Protein AF-A0A5B0RJ40-F1 (afdb_monomer)

pLDDT: mean 84.77, std 19.79, range [25.89, 98.69]

Foldseek 3Di:
DDDPLNVLLVVLVVCCVVPVPDAAEDEQPAQQLVRRDDPSNLLRPSHAEYEYEEEEDVSLVSQVVNQVVSVVSVHFYEHEEYDLYQALVVLLVSLVPNPGPYHHYPDEWFFAQLFFTAWDDPDPQDIHAYPPGACFAQDSRYANSRNSNNVSNQQSVQVSVVHGRDPFDFWAAWAKFWWDFVPFIWIHTRDTHQFQAKWKWKDQDPPDDIAGQDTRHGRNDYHNPDTDTADFQCRRHHDDDDTDGGDDHGTSPPDDPCVQVAVPGSNPDDPVNNPDPPDDPPDDDDDDDPDDPPPPDPPPPPDPTHIGGDDFDDPPDPPFRTMKMWMWGAGPVRHTHHIHDIGTDGD

Mean predicted aligned error: 9.04 Å

Organism: NCBI:txid56615

Radius of gyration: 24.73 Å; Cα contacts (8 Å, |Δi|>4): 669; chains: 1; bounding box: 63×48×70 Å

Sequence (347 aa):
MIGYNQWTIEIAQHIKSLAPKTLVMDGSFSRNPTSAWEEEVLDSPYVDLFSYHFYGEGDTQFFQILQDQVRAHEKT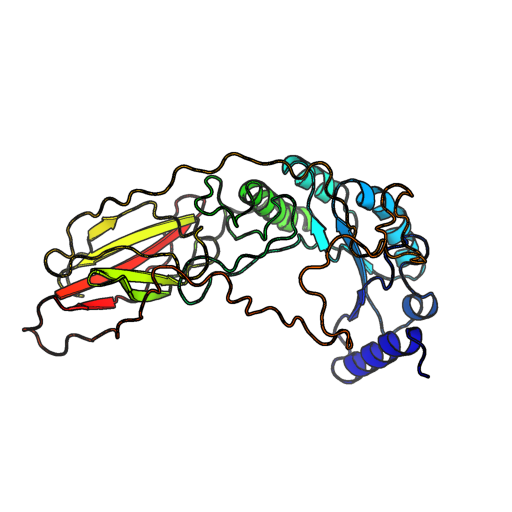FIIGEHGFYSQAETYPAFYENATCAGTFVWSLCAHHEKGGFVTHGEGRNIYAYHAPGFKNQTSKNFDTQEAEVISSTYDASYTILGLDPPPKPVPGPPQAFLVKNGSQAGISWRGSAWAQSYEILGAGSLDQDWNVISTNIPDNVDPGQLFIPLNPIEPTKSIKIKFPKPIRKKSHAGWMDSKWCARGSPASCSKKFHVSPKQDDHQRKDAHHPNLPKTLNNPTHQSRHSLVPLKSETPHDSSASGGWFAVRAISADGVPGGISEPVWLKS

InterPro domains:
  IPR017853 Glycoside hydrolase superfamily [SSF51445] (4-123)

Secondary structure (DSSP, 8-state):
---HHHHHHHHHHHHHHH-TT---EEEPS-S-TTSSS-HHHHT-TT--EEEEEEETTTGGGGHHHHHHHHHHTTPEEEEEEEE--SSTTHHHHHHHH--SS-EEES-B-PBPTTSSB---EEETTEE-B-SS--SS--STTS-TTHHHHHHHHHHHHHHTTT-PPPPPPPP---EEEEEEETTEEEEEEE--TTEEEEEEEEESSTTSPPEEEEEEE---SSTT---EE--TTSTTS-----PPPPPPP---TT----TT--TT-SS---GGG---S-S--SS--------S---S--TT---SSPPEE-PPPP--STT--EEEEEEEEEETTS-EEEEPPPEEEE-

Nearest PDB structures (foldseek):
  3mpc-assembly2_B  TM=6.600E-01  e=7.828E-03  Acetivibrio thermocellus ATCC 27405
  5g56-assembly1_A  TM=6.391E-01  e=1.344E-02  Acetivibrio thermocellus
  3ivs-assembly1_B  TM=6.383E-01  e=1.075E+00  Schizosaccharomyces pombe
  7cm9-assembly2_D  TM=4.990E-01  e=4.542E+00  Psychrobacter sp.
  5f2h-assembly1_B  TM=3.510E-01  e=7.796E+00  Bacillus cereus ATCC 10987

Structure (mmCIF, N/CA/C/O backbone):
data_AF-A0A5B0RJ40-F1
#
_entry.id   AF-A0A5B0RJ40-F1
#
loop_
_atom_site.group_PDB
_atom_site.id
_atom_site.type_symbol
_atom_site.label_atom_id
_atom_site.label_alt_id
_atom_site.label_comp_id
_atom_site.label_asym_id
_atom_site.label_entity_id
_atom_site.label_seq_id
_atom_site.pdbx_PDB_ins_code
_atom_site.Cartn_x
_atom_site.Cartn_y
_atom_site.Cartn_z
_atom_site.occupancy
_atom_site.B_iso_or_equiv
_atom_site.auth_seq_id
_atom_site.auth_comp_id
_atom_site.auth_asym_id
_atom_site.auth_atom_id
_atom_site.pdbx_PDB_model_num
ATOM 1 N N . MET A 1 1 ? 40.881 1.382 -8.923 1.00 38.56 1 MET A N 1
ATOM 2 C CA . MET A 1 1 ? 39.566 2.004 -9.169 1.00 38.56 1 MET A CA 1
ATOM 3 C C . MET A 1 1 ? 38.770 1.001 -9.970 1.00 38.56 1 MET A C 1
ATOM 5 O O . MET A 1 1 ? 39.132 0.758 -11.109 1.00 38.56 1 MET A O 1
ATOM 9 N N . ILE A 1 2 ? 37.802 0.347 -9.339 1.00 42.56 2 ILE A N 1
ATOM 10 C CA . ILE A 1 2 ? 36.829 -0.497 -10.037 1.00 42.56 2 ILE A CA 1
ATOM 11 C C . ILE A 1 2 ? 35.851 0.487 -10.695 1.00 42.56 2 ILE A C 1
ATOM 13 O O . ILE A 1 2 ? 35.354 1.381 -10.008 1.00 42.56 2 ILE A O 1
ATOM 17 N N . GLY A 1 3 ? 35.691 0.428 -12.018 1.00 49.28 3 GLY A N 1
ATOM 18 C CA . GLY A 1 3 ? 34.701 1.244 -12.727 1.00 49.28 3 GLY A CA 1
ATOM 19 C C . GLY A 1 3 ? 33.284 0.849 -12.300 1.00 49.28 3 GLY A C 1
ATOM 20 O O . GLY A 1 3 ? 33.062 -0.289 -11.898 1.00 49.28 3 GLY A O 1
ATOM 21 N N . TYR A 1 4 ? 32.331 1.782 -12.342 1.00 53.81 4 TYR A N 1
ATOM 22 C CA . TYR A 1 4 ? 30.939 1.525 -11.938 1.00 53.81 4 TYR A CA 1
ATOM 23 C C . TYR A 1 4 ? 30.291 0.359 -12.719 1.00 53.81 4 TYR A C 1
ATOM 25 O O . TYR A 1 4 ? 29.557 -0.424 -12.122 1.00 53.81 4 TYR A O 1
ATOM 33 N N . ASN A 1 5 ? 30.667 0.171 -13.990 1.00 62.41 5 ASN A N 1
ATOM 34 C CA . ASN A 1 5 ? 30.273 -0.946 -14.862 1.00 62.41 5 ASN A CA 1
ATOM 35 C C . ASN A 1 5 ? 30.584 -2.335 -14.279 1.00 62.41 5 ASN A C 1
ATOM 37 O O . ASN A 1 5 ? 29.806 -3.278 -14.413 1.00 62.41 5 ASN A O 1
ATOM 41 N N . GLN A 1 6 ? 31.715 -2.454 -13.588 1.00 78.06 6 GLN A N 1
ATOM 42 C CA . GLN A 1 6 ? 32.176 -3.718 -13.037 1.00 78.06 6 GLN A CA 1
ATOM 43 C C . GLN A 1 6 ? 31.324 -4.150 -11.832 1.00 78.06 6 GLN A C 1
ATOM 45 O O . GLN A 1 6 ? 31.131 -5.343 -11.616 1.00 78.06 6 GLN A O 1
ATOM 50 N N . TRP A 1 7 ? 30.757 -3.202 -11.076 1.00 90.62 7 TRP A N 1
ATOM 51 C CA . TRP A 1 7 ? 30.006 -3.525 -9.862 1.00 90.62 7 TRP A CA 1
ATOM 52 C C . TRP A 1 7 ? 28.717 -4.301 -10.158 1.00 90.62 7 TRP A C 1
ATOM 54 O O . TRP A 1 7 ? 28.509 -5.363 -9.572 1.00 90.62 7 TRP A O 1
ATOM 64 N N . THR A 1 8 ? 27.871 -3.823 -11.082 1.00 93.69 8 THR A N 1
ATOM 65 C CA . THR A 1 8 ? 26.596 -4.498 -11.397 1.00 93.69 8 THR A CA 1
ATOM 66 C C . THR A 1 8 ? 26.844 -5.917 -11.901 1.00 93.69 8 THR A C 1
ATOM 68 O O . THR A 1 8 ? 26.198 -6.859 -11.439 1.00 93.69 8 THR A O 1
ATOM 71 N N . ILE A 1 9 ? 27.823 -6.096 -12.793 1.00 95.56 9 ILE A N 1
ATOM 72 C CA . ILE A 1 9 ? 28.167 -7.409 -13.347 1.00 95.56 9 ILE A CA 1
ATOM 73 C C . ILE A 1 9 ? 28.725 -8.337 -12.258 1.00 95.56 9 ILE A C 1
ATOM 75 O O . ILE A 1 9 ? 28.279 -9.480 -12.162 1.00 95.56 9 ILE A O 1
ATOM 79 N N . GLU A 1 10 ? 29.643 -7.865 -11.407 1.00 96.50 10 GLU A N 1
ATOM 80 C CA . GLU A 1 10 ? 30.206 -8.657 -10.301 1.00 96.50 10 GLU A CA 1
ATOM 81 C C . GLU A 1 10 ? 29.130 -9.122 -9.312 1.00 96.50 10 GLU A C 1
ATOM 83 O O . GLU A 1 10 ? 29.101 -10.292 -8.917 1.00 96.50 10 GLU A O 1
ATOM 88 N N . ILE A 1 11 ? 28.213 -8.232 -8.927 1.00 97.00 11 ILE A N 1
ATOM 89 C CA . ILE A 1 11 ? 27.128 -8.574 -8.004 1.00 97.00 11 ILE A CA 1
ATOM 90 C C . ILE A 1 11 ? 26.127 -9.523 -8.662 1.00 97.00 11 ILE A C 1
ATOM 92 O O . ILE A 1 11 ? 25.725 -10.506 -8.035 1.00 97.00 11 ILE A O 1
ATOM 96 N N . ALA A 1 12 ? 25.765 -9.294 -9.926 1.00 97.38 12 ALA A N 1
ATOM 97 C CA . ALA A 1 12 ? 24.887 -10.188 -10.672 1.00 97.38 12 ALA A CA 1
ATOM 98 C C . ALA A 1 12 ? 25.486 -11.602 -10.776 1.00 97.38 12 ALA A C 1
ATOM 100 O O . ALA A 1 12 ? 24.811 -12.587 -10.474 1.00 97.38 12 ALA A O 1
ATOM 101 N N . GLN A 1 13 ? 26.777 -11.712 -11.106 1.00 97.50 13 GLN A N 1
ATOM 102 C CA . GLN A 1 13 ? 27.513 -12.980 -11.109 1.00 97.50 13 GLN A CA 1
ATOM 103 C C . GLN A 1 13 ? 27.486 -13.661 -9.743 1.00 97.50 13 GLN A C 1
ATOM 105 O O . GLN A 1 13 ? 27.224 -14.863 -9.654 1.00 97.50 13 GLN A O 1
ATOM 110 N N . HIS A 1 14 ? 27.723 -12.901 -8.673 1.00 97.94 14 HIS A N 1
ATOM 111 C CA . HIS A 1 14 ? 27.705 -13.447 -7.325 1.00 97.94 14 HIS A CA 1
ATOM 112 C C . HIS A 1 14 ? 26.317 -14.000 -6.963 1.00 97.94 14 HIS A C 1
ATOM 114 O O . HIS A 1 14 ? 26.215 -15.157 -6.548 1.00 97.94 14 HIS A O 1
ATOM 120 N N . ILE A 1 15 ? 25.246 -13.235 -7.216 1.00 98.25 15 ILE A N 1
ATOM 121 C CA . ILE A 1 15 ? 23.857 -13.677 -7.006 1.00 98.25 15 ILE A CA 1
ATOM 122 C C . ILE A 1 15 ? 23.582 -14.958 -7.795 1.00 98.25 15 ILE A C 1
ATOM 124 O O . ILE A 1 15 ? 23.101 -15.933 -7.219 1.00 98.25 15 ILE A O 1
ATOM 128 N N . LYS A 1 16 ? 23.932 -14.999 -9.086 1.00 98.06 16 LYS A N 1
ATOM 129 C CA . LYS A 1 16 ? 23.705 -16.170 -9.945 1.00 98.06 16 LYS A CA 1
ATOM 130 C C . LYS A 1 16 ? 24.518 -17.390 -9.506 1.00 98.06 16 LYS A C 1
ATOM 132 O O . LYS A 1 16 ? 24.036 -18.506 -9.656 1.00 98.06 16 LYS A O 1
ATOM 137 N N . SER A 1 17 ? 25.705 -17.215 -8.924 1.00 98.19 17 SER A N 1
ATOM 138 C CA . SER A 1 17 ? 26.487 -18.346 -8.400 1.00 98.19 17 SER A CA 1
ATOM 139 C C . SER A 1 17 ? 25.835 -19.007 -7.179 1.00 98.19 17 SER A C 1
ATOM 141 O O . SER A 1 17 ? 25.951 -20.218 -7.001 1.00 98.19 17 SER A O 1
ATOM 143 N N . LEU A 1 18 ? 25.106 -18.231 -6.368 1.00 98.44 18 LEU A N 1
ATOM 144 C CA . LEU A 1 18 ? 24.361 -18.719 -5.204 1.00 98.44 18 LEU A CA 1
ATOM 145 C C . LEU A 1 18 ? 22.951 -19.202 -5.570 1.00 98.44 18 LEU A C 1
ATOM 147 O O . LEU A 1 18 ? 22.459 -20.181 -5.011 1.00 98.44 18 LEU A O 1
ATOM 151 N N . ALA A 1 19 ? 22.295 -18.518 -6.507 1.00 98.06 19 ALA A N 1
ATOM 152 C CA . ALA A 1 19 ? 20.924 -18.775 -6.923 1.00 98.06 19 ALA A CA 1
ATOM 153 C C . ALA A 1 19 ? 20.777 -18.613 -8.452 1.00 98.06 19 ALA A C 1
ATOM 155 O O . ALA A 1 19 ? 20.283 -17.589 -8.929 1.00 98.06 19 ALA A O 1
ATOM 156 N N . PRO A 1 20 ? 21.149 -19.638 -9.246 1.00 96.94 20 PRO A N 1
ATOM 157 C CA . PRO A 1 20 ? 21.245 -19.531 -10.709 1.00 96.94 20 PRO A CA 1
ATOM 158 C C . PRO A 1 20 ? 19.945 -19.169 -11.438 1.00 96.94 20 PRO A C 1
ATOM 160 O O . PRO A 1 20 ? 19.983 -18.714 -12.577 1.00 96.94 20 PRO A O 1
ATOM 163 N N . LYS A 1 21 ? 18.790 -19.387 -10.798 1.00 97.38 21 LYS A N 1
ATOM 164 C CA . LYS A 1 21 ? 17.457 -19.121 -11.366 1.00 97.38 21 LYS A CA 1
ATOM 165 C C . LYS A 1 21 ? 16.852 -17.784 -10.926 1.00 97.38 21 LYS A C 1
ATOM 167 O O . LYS A 1 21 ? 15.767 -17.445 -11.386 1.00 97.38 21 LYS A O 1
ATOM 172 N N . THR A 1 22 ? 17.503 -17.048 -10.027 1.00 97.56 22 THR A N 1
ATOM 173 C CA . THR A 1 22 ? 17.014 -15.741 -9.570 1.00 97.56 22 THR A CA 1
ATOM 174 C C . THR A 1 22 ? 17.184 -14.714 -10.681 1.00 97.56 22 THR A C 1
ATOM 176 O O . THR A 1 22 ? 18.265 -14.625 -11.260 1.00 97.56 22 THR A O 1
ATOM 179 N N . LEU A 1 23 ? 16.134 -13.945 -10.976 1.00 97.50 23 LEU A N 1
ATOM 180 C CA . LEU A 1 23 ? 16.219 -12.812 -11.897 1.00 97.50 23 LEU A CA 1
ATOM 181 C C . LEU A 1 23 ? 16.959 -11.647 -11.229 1.00 97.50 23 LEU A C 1
ATOM 183 O O . LEU A 1 23 ? 16.695 -11.327 -10.070 1.00 97.50 23 LEU A O 1
ATOM 187 N N . VAL A 1 24 ? 17.865 -11.012 -11.964 1.00 97.75 24 VAL A N 1
ATOM 188 C CA . VAL A 1 24 ? 18.600 -9.818 -11.548 1.00 97.75 24 VAL A CA 1
ATOM 189 C C . VAL A 1 24 ? 18.129 -8.647 -12.399 1.00 97.75 24 VAL A C 1
ATOM 191 O O . VAL A 1 24 ? 18.183 -8.700 -13.629 1.00 97.75 24 VAL A O 1
ATOM 194 N N . MET A 1 25 ? 17.655 -7.602 -11.722 1.00 97.38 25 MET A N 1
ATOM 195 C CA . MET A 1 25 ? 17.206 -6.361 -12.338 1.00 97.38 25 MET A CA 1
ATOM 196 C C . MET A 1 25 ? 18.196 -5.247 -12.043 1.00 97.38 25 MET A C 1
ATOM 198 O O . MET A 1 25 ? 18.467 -4.981 -10.872 1.00 97.38 25 MET A O 1
ATOM 202 N N . ASP A 1 26 ? 18.689 -4.589 -13.088 1.00 95.75 26 ASP A N 1
ATOM 203 C CA . ASP A 1 26 ? 19.490 -3.380 -12.943 1.00 95.75 26 ASP A CA 1
ATOM 204 C C . ASP A 1 26 ? 18.622 -2.118 -13.053 1.00 95.75 26 ASP A C 1
ATOM 206 O O . ASP A 1 26 ? 17.642 -2.050 -13.808 1.00 95.75 26 ASP A O 1
ATOM 210 N N . GLY A 1 27 ? 18.958 -1.117 -12.246 1.00 92.38 27 GLY A N 1
ATOM 211 C CA . GLY A 1 27 ? 18.321 0.196 -12.269 1.00 92.38 27 GLY A CA 1
ATOM 212 C C . GLY A 1 27 ? 19.100 1.150 -13.162 1.00 92.38 27 GLY A C 1
ATOM 213 O O . GLY A 1 27 ? 20.312 1.038 -13.289 1.00 92.38 27 GLY A O 1
ATOM 214 N N . SER A 1 28 ? 18.429 2.126 -13.769 1.00 87.38 28 SER A N 1
ATOM 215 C CA . SER A 1 28 ? 19.131 3.155 -14.541 1.00 87.38 28 SER A CA 1
ATOM 216 C C . SER A 1 28 ? 20.112 3.941 -13.666 1.00 87.38 28 SER A C 1
ATOM 218 O O . SER A 1 28 ? 19.698 4.555 -12.676 1.00 87.38 28 SER A O 1
ATOM 220 N N . PHE A 1 29 ? 21.389 3.997 -14.051 1.00 81.12 29 PHE A N 1
ATOM 221 C CA . PHE A 1 29 ? 22.394 4.792 -13.335 1.00 81.12 29 PHE A CA 1
ATOM 222 C C . PHE A 1 29 ? 22.236 6.299 -13.599 1.00 81.12 29 PHE A C 1
ATOM 224 O O . PHE A 1 29 ? 22.762 7.131 -12.852 1.00 81.12 29 PHE A O 1
ATOM 231 N N . SER A 1 30 ? 21.517 6.671 -14.666 1.00 73.25 30 SER A N 1
ATOM 232 C CA . SER A 1 30 ? 21.238 8.059 -15.023 1.00 73.25 30 SER A CA 1
ATOM 233 C C . SER A 1 30 ? 19.765 8.284 -15.366 1.00 73.25 30 SER A C 1
ATOM 235 O O . SER A 1 30 ? 19.083 7.405 -15.883 1.00 73.25 30 SER A O 1
ATOM 237 N N . ARG A 1 31 ? 19.288 9.517 -15.144 1.00 78.25 31 ARG A N 1
ATOM 238 C CA . ARG A 1 31 ? 17.995 9.999 -15.665 1.00 78.25 31 ARG A CA 1
ATOM 239 C C . ARG A 1 31 ? 18.116 10.575 -17.083 1.00 78.25 31 ARG A C 1
ATOM 241 O O . ARG A 1 31 ? 17.311 11.414 -17.483 1.00 78.25 31 ARG A O 1
ATOM 248 N N . ASN A 1 32 ? 19.169 10.209 -17.817 1.00 81.81 32 ASN A N 1
ATOM 249 C CA . ASN A 1 32 ? 19.285 10.528 -19.231 1.00 81.81 32 ASN A CA 1
ATOM 250 C C . ASN A 1 32 ? 18.753 9.339 -20.044 1.00 81.81 32 ASN A C 1
ATOM 252 O O . ASN A 1 32 ? 19.415 8.301 -20.077 1.00 81.81 32 ASN A O 1
ATOM 256 N N . PRO A 1 33 ? 17.614 9.473 -20.740 1.00 81.50 33 PRO A N 1
ATOM 257 C CA . PRO A 1 33 ? 17.014 8.363 -21.472 1.00 81.50 33 PRO A CA 1
ATOM 258 C C . PRO A 1 33 ? 17.885 7.837 -22.622 1.00 81.50 33 PRO A C 1
ATOM 260 O O . PRO A 1 33 ? 17.688 6.712 -23.056 1.00 81.50 33 PRO A O 1
ATOM 263 N N . THR A 1 34 ? 18.864 8.610 -23.110 1.00 83.12 34 THR A N 1
ATOM 264 C CA . THR A 1 34 ? 19.800 8.149 -24.153 1.00 83.12 34 THR A CA 1
ATOM 265 C C . THR A 1 34 ? 21.049 7.465 -23.588 1.00 83.12 34 THR A C 1
ATOM 267 O O . THR A 1 34 ? 21.930 7.066 -24.344 1.00 83.12 34 THR A O 1
ATOM 270 N N . SER A 1 35 ? 21.200 7.412 -22.263 1.00 85.25 35 SER A N 1
ATOM 271 C CA . SER A 1 35 ? 22.347 6.806 -21.572 1.00 85.25 35 SER A CA 1
ATOM 272 C C . SER A 1 35 ? 21.920 6.295 -20.196 1.00 85.25 35 SER A C 1
ATOM 274 O O . SER A 1 35 ? 22.543 6.616 -19.184 1.00 85.25 35 SER A O 1
ATOM 276 N N . ALA A 1 36 ? 20.800 5.572 -20.146 1.00 89.44 36 ALA A N 1
ATOM 277 C CA . ALA A 1 36 ? 20.219 5.082 -18.898 1.00 89.44 36 ALA A CA 1
ATOM 278 C C . ALA A 1 36 ? 21.031 3.930 -18.276 1.00 89.44 36 ALA A C 1
ATOM 280 O O . ALA A 1 36 ? 21.084 3.842 -17.049 1.00 89.44 36 ALA A O 1
ATOM 281 N N . TRP A 1 37 ? 21.681 3.110 -19.113 1.00 93.00 37 TRP A N 1
ATOM 282 C CA . TRP A 1 37 ? 22.490 1.944 -18.728 1.00 93.00 37 TRP A CA 1
ATOM 283 C C . TRP A 1 37 ? 23.774 1.851 -19.551 1.00 93.00 37 TRP A C 1
ATOM 285 O O . TRP A 1 37 ? 23.829 2.341 -20.683 1.00 93.00 37 TRP A O 1
ATOM 295 N N . GLU A 1 38 ? 24.824 1.288 -18.955 1.00 91.19 38 GLU A N 1
ATOM 296 C CA . GLU A 1 38 ? 26.068 1.002 -19.652 1.00 91.19 38 GLU A CA 1
ATOM 297 C C . GLU A 1 38 ? 25.858 -0.163 -20.625 1.00 91.19 38 GLU A C 1
ATOM 299 O O . GLU A 1 38 ? 25.230 -1.168 -20.290 1.00 91.19 38 GLU A O 1
ATOM 304 N N . GLU A 1 39 ? 26.417 -0.046 -21.829 1.00 91.06 39 GLU A N 1
ATOM 305 C CA . GLU A 1 39 ? 26.269 -1.050 -22.894 1.00 91.06 39 GLU A CA 1
ATOM 306 C C . GLU A 1 39 ? 26.776 -2.435 -22.456 1.00 91.06 39 GLU A C 1
ATOM 308 O O . GLU A 1 39 ? 26.096 -3.438 -22.638 1.00 91.06 39 GLU A O 1
ATOM 313 N N . GLU A 1 40 ? 27.901 -2.481 -21.736 1.00 93.12 40 GLU A N 1
ATOM 314 C CA . GLU A 1 40 ? 28.462 -3.723 -21.180 1.00 93.12 40 GLU A CA 1
ATOM 315 C C . GLU A 1 40 ? 27.514 -4.427 -20.191 1.00 93.12 40 GLU A C 1
ATOM 317 O O . GLU A 1 40 ? 27.532 -5.654 -20.074 1.00 93.12 40 GLU A O 1
ATOM 322 N N . VAL A 1 41 ? 26.687 -3.668 -19.462 1.00 95.12 41 VAL A N 1
ATOM 323 C CA . VAL A 1 41 ? 25.703 -4.234 -18.531 1.00 95.12 41 VAL A CA 1
ATOM 324 C C . VAL A 1 41 ? 24.499 -4.760 -19.309 1.00 95.12 41 VAL A C 1
ATOM 326 O O . VAL A 1 41 ? 24.041 -5.863 -19.009 1.00 95.12 41 VAL A O 1
ATOM 329 N N . LEU A 1 42 ? 24.039 -4.032 -20.335 1.00 95.25 42 LEU A N 1
ATOM 330 C CA . LEU A 1 42 ? 22.977 -4.478 -21.251 1.00 95.25 42 LEU A CA 1
ATOM 331 C C . LEU A 1 42 ? 23.332 -5.807 -21.940 1.00 95.25 42 LEU A C 1
ATOM 333 O O . LEU A 1 42 ? 22.475 -6.684 -22.042 1.00 95.25 42 LEU A O 1
ATOM 337 N N . ASP A 1 43 ? 24.599 -5.998 -22.312 1.00 96.19 43 ASP A N 1
ATOM 338 C CA . ASP A 1 43 ? 25.109 -7.238 -22.916 1.00 96.19 43 ASP A CA 1
ATOM 339 C C . ASP A 1 43 ? 25.431 -8.354 -21.904 1.00 96.19 43 ASP A C 1
ATOM 341 O O . ASP A 1 43 ? 25.697 -9.500 -22.281 1.00 96.19 43 ASP A O 1
ATOM 345 N N . SER A 1 44 ? 25.409 -8.064 -20.600 1.00 96.38 44 SER A N 1
ATOM 346 C CA . SER A 1 44 ? 25.808 -9.029 -19.574 1.00 96.38 44 SER A CA 1
ATOM 347 C C . SER A 1 44 ? 24.865 -10.239 -19.538 1.00 96.38 44 SER A C 1
ATOM 349 O O . SER A 1 44 ? 23.649 -10.075 -19.398 1.00 96.38 44 SER A O 1
ATOM 351 N N . PRO A 1 45 ? 25.372 -11.488 -19.550 1.00 96.25 45 PRO A N 1
ATOM 352 C CA . PRO A 1 45 ? 24.527 -12.677 -19.423 1.00 96.25 45 PRO A CA 1
ATOM 353 C C . PRO A 1 45 ? 23.996 -12.884 -17.994 1.00 96.25 45 PRO A C 1
ATOM 355 O O . PRO A 1 45 ? 23.210 -13.798 -17.757 1.00 96.25 45 PRO A O 1
ATOM 358 N N . TYR A 1 46 ? 24.438 -12.069 -17.031 1.00 97.62 46 TYR A N 1
ATOM 359 C CA . TYR A 1 46 ? 24.071 -12.195 -15.619 1.00 97.62 46 TYR A CA 1
ATOM 360 C C . TYR A 1 46 ? 22.934 -11.258 -15.199 1.00 97.62 46 TYR A C 1
ATOM 362 O O . TYR A 1 46 ? 22.363 -11.463 -14.128 1.00 97.62 46 TYR A O 1
ATOM 370 N N . VAL A 1 47 ? 22.608 -10.260 -16.028 1.00 97.75 47 VAL A N 1
ATOM 371 C CA . VAL A 1 47 ? 21.510 -9.309 -15.811 1.00 97.75 47 VAL A CA 1
ATOM 372 C C . VAL A 1 47 ? 20.363 -9.656 -16.756 1.00 97.75 47 VAL A C 1
ATOM 374 O O . VAL A 1 47 ? 20.565 -9.828 -17.962 1.00 97.75 47 VAL A O 1
ATOM 377 N N . ASP A 1 48 ? 19.159 -9.799 -16.206 1.00 98.00 48 ASP A N 1
ATOM 378 C CA . ASP A 1 48 ? 17.989 -10.293 -16.942 1.00 98.00 48 ASP A CA 1
ATOM 379 C C . ASP A 1 48 ? 16.992 -9.168 -17.264 1.00 98.00 48 ASP A C 1
ATOM 381 O O . ASP A 1 48 ? 16.344 -9.176 -18.315 1.00 98.00 48 ASP A O 1
ATOM 385 N N . LEU A 1 49 ? 16.857 -8.212 -16.341 1.00 98.06 49 LEU A N 1
ATOM 386 C CA . LEU A 1 49 ? 15.838 -7.168 -16.365 1.00 98.06 49 LEU A CA 1
ATOM 387 C C . LEU A 1 49 ? 16.488 -5.784 -16.242 1.00 98.06 49 LEU A C 1
ATOM 389 O O . LEU A 1 49 ? 17.480 -5.620 -15.534 1.00 98.06 49 LEU A O 1
ATOM 393 N N . PHE A 1 50 ? 15.876 -4.776 -16.854 1.00 97.81 50 PHE A N 1
ATOM 394 C CA . PHE A 1 50 ? 16.295 -3.380 -16.740 1.00 97.81 50 PHE A CA 1
ATOM 395 C C . PHE A 1 50 ? 15.115 -2.502 -16.371 1.00 97.81 50 PHE A C 1
ATOM 397 O O . PHE A 1 50 ? 14.010 -2.683 -16.889 1.00 97.81 50 PHE A O 1
ATOM 404 N N . SER A 1 51 ? 15.356 -1.546 -15.476 1.00 96.81 51 SER A N 1
ATOM 405 C CA . SER A 1 51 ? 14.309 -0.675 -14.961 1.00 96.81 51 SER A CA 1
ATOM 406 C C . SER A 1 51 ? 14.635 0.808 -15.043 1.00 96.81 51 SER A C 1
ATOM 408 O O . SER A 1 51 ? 15.782 1.232 -14.894 1.00 96.81 51 SER A O 1
ATOM 410 N N . TYR A 1 52 ? 13.590 1.598 -15.291 1.00 94.88 52 TYR A N 1
ATOM 411 C CA . TYR A 1 52 ? 13.629 3.058 -15.291 1.00 94.88 52 TYR A CA 1
ATOM 412 C C . TYR A 1 52 ? 12.425 3.606 -14.520 1.00 94.88 52 TYR A C 1
ATOM 414 O O . TYR A 1 52 ? 11.364 2.976 -14.488 1.00 94.88 52 TYR A O 1
ATOM 422 N N . HIS A 1 53 ? 12.592 4.759 -13.873 1.00 93.25 53 HIS A N 1
ATOM 423 C CA . HIS A 1 53 ? 11.549 5.380 -13.053 1.00 93.25 53 HIS A CA 1
ATOM 424 C C . HIS A 1 53 ? 10.851 6.495 -13.842 1.00 93.25 53 HIS A C 1
ATOM 426 O O . HIS A 1 53 ? 11.519 7.334 -14.445 1.00 93.25 53 HIS A O 1
ATOM 432 N N . PHE A 1 54 ? 9.519 6.529 -13.829 1.00 91.19 54 PHE A N 1
ATOM 433 C CA . PHE A 1 54 ? 8.707 7.477 -14.595 1.00 91.19 54 PHE A CA 1
ATOM 434 C C . PHE A 1 54 ? 7.832 8.318 -13.674 1.00 91.19 54 PHE A C 1
ATOM 436 O O . PHE A 1 54 ? 6.750 7.893 -13.269 1.00 91.19 54 PHE A O 1
ATOM 443 N N . TYR A 1 55 ? 8.271 9.538 -13.376 1.00 90.00 55 TYR A N 1
ATOM 444 C CA . TYR A 1 55 ? 7.531 10.418 -12.482 1.00 90.00 55 TYR A CA 1
ATOM 445 C C . TYR A 1 55 ? 6.986 11.658 -13.177 1.00 90.00 55 TYR A C 1
ATOM 447 O O . TYR A 1 55 ? 7.663 12.313 -13.972 1.00 90.00 55 TYR A O 1
ATOM 455 N N . GLY A 1 56 ? 5.750 12.009 -12.825 1.00 86.31 56 GLY A N 1
ATOM 456 C CA . GLY A 1 56 ? 5.004 13.050 -13.512 1.00 86.31 56 GLY A CA 1
ATOM 457 C C . GLY A 1 56 ? 4.717 12.679 -14.969 1.00 86.31 56 GLY A C 1
ATOM 458 O O . GLY A 1 56 ? 4.908 11.550 -15.412 1.00 86.31 56 GLY A O 1
ATOM 459 N N . GLU A 1 57 ? 4.221 13.643 -15.736 1.00 76.94 57 GLU A N 1
ATOM 460 C CA . GLU A 1 57 ? 3.760 13.383 -17.108 1.00 76.94 57 GLU A CA 1
ATOM 461 C C . GLU A 1 57 ? 4.909 13.407 -18.129 1.00 76.94 57 GLU A C 1
ATOM 463 O O . GLU A 1 57 ? 4.868 12.690 -19.126 1.00 76.94 57 GLU A O 1
ATOM 468 N N . GLY A 1 58 ? 5.965 14.184 -17.865 1.00 76.25 58 GLY A N 1
ATOM 469 C CA . GLY A 1 58 ? 7.049 14.422 -18.822 1.00 76.25 58 GLY A CA 1
ATOM 470 C C . GLY A 1 58 ? 7.947 13.214 -19.092 1.00 76.25 58 GLY A C 1
ATOM 471 O O . GLY A 1 58 ? 8.397 13.046 -20.220 1.00 76.25 58 GLY A O 1
ATOM 472 N N . ASP A 1 59 ? 8.190 12.357 -18.097 1.00 83.38 59 ASP A N 1
ATOM 473 C CA . ASP A 1 59 ? 9.099 11.214 -18.262 1.00 83.38 59 ASP A CA 1
ATOM 474 C C . ASP A 1 59 ? 8.503 10.131 -19.171 1.00 83.38 59 ASP A C 1
ATOM 476 O O . ASP A 1 59 ? 9.239 9.413 -19.848 1.00 83.38 59 ASP A O 1
ATOM 480 N N . THR A 1 60 ? 7.171 10.016 -19.213 1.00 83.88 60 THR A N 1
ATOM 481 C CA . THR A 1 60 ? 6.460 8.943 -19.935 1.00 83.88 60 THR A CA 1
ATOM 482 C C . THR A 1 60 ? 6.764 8.922 -21.436 1.00 83.88 60 THR A C 1
ATOM 484 O O . THR A 1 60 ? 6.748 7.859 -22.051 1.00 83.88 60 THR A O 1
ATOM 487 N N . GLN A 1 61 ? 7.154 10.062 -22.016 1.00 86.19 61 GLN A N 1
ATOM 488 C CA . GLN A 1 61 ? 7.557 10.164 -23.423 1.00 86.19 61 GLN A CA 1
ATOM 489 C C . GLN A 1 61 ? 8.790 9.310 -23.773 1.00 86.19 61 GLN A C 1
ATOM 491 O O . GLN A 1 61 ? 8.997 8.977 -24.937 1.00 86.19 61 GLN A O 1
ATOM 496 N N . PHE A 1 62 ? 9.619 8.959 -22.784 1.00 89.31 62 PHE A N 1
ATOM 497 C CA . PHE A 1 62 ? 10.835 8.169 -22.989 1.00 89.31 62 PHE A CA 1
ATOM 498 C C . PHE A 1 62 ? 10.598 6.659 -22.927 1.00 89.31 62 PHE A C 1
ATOM 500 O O . PHE A 1 62 ? 11.531 5.887 -23.136 1.00 89.31 62 PHE A O 1
ATOM 507 N N . PHE A 1 63 ? 9.368 6.224 -22.651 1.00 92.62 63 PHE A N 1
ATOM 508 C CA . PHE A 1 63 ? 9.046 4.812 -22.478 1.00 92.62 63 PHE A CA 1
ATOM 509 C C . PHE A 1 63 ? 9.483 3.954 -23.673 1.00 92.62 63 PHE A C 1
ATOM 511 O O . PHE A 1 63 ? 10.212 2.983 -23.491 1.00 92.62 63 PHE A O 1
ATOM 518 N N . GLN A 1 64 ? 9.097 4.343 -24.892 1.00 93.69 64 GLN A N 1
ATOM 519 C CA . GLN A 1 64 ? 9.352 3.528 -26.080 1.00 93.69 64 GLN A CA 1
ATOM 520 C C . GLN A 1 64 ? 10.850 3.407 -26.390 1.00 93.69 64 GLN A C 1
ATOM 522 O O . GLN A 1 64 ? 11.327 2.304 -26.629 1.00 93.69 64 GLN A O 1
ATOM 527 N N . ILE A 1 65 ? 11.608 4.510 -26.319 1.00 93.75 65 ILE A N 1
ATOM 528 C CA . ILE A 1 65 ? 13.050 4.487 -26.612 1.00 93.75 65 ILE A CA 1
ATOM 529 C C . ILE A 1 65 ? 13.828 3.640 -25.595 1.00 93.75 65 ILE A C 1
ATOM 531 O O . ILE A 1 65 ? 14.707 2.878 -25.986 1.00 93.75 65 ILE A O 1
ATOM 535 N N . LEU A 1 66 ? 13.471 3.721 -24.309 1.00 95.38 66 LEU A N 1
ATOM 536 C CA . LEU A 1 66 ? 14.094 2.920 -23.252 1.00 95.38 66 LEU A CA 1
ATOM 537 C C . LEU A 1 66 ? 13.748 1.436 -23.396 1.00 95.38 66 LEU A C 1
ATOM 539 O O . LEU A 1 66 ? 14.625 0.580 -23.295 1.00 95.38 66 LEU A O 1
ATOM 543 N N . GLN A 1 67 ? 12.480 1.128 -23.677 1.00 96.38 67 GLN A N 1
ATOM 544 C CA . GLN A 1 67 ? 12.038 -0.240 -23.915 1.00 96.38 67 GLN A CA 1
ATOM 545 C C . GLN A 1 67 ? 12.737 -0.859 -25.132 1.00 96.38 67 GLN A C 1
ATOM 547 O O . GLN A 1 67 ? 13.193 -1.999 -25.054 1.00 96.38 67 GLN A O 1
ATOM 552 N N . ASP A 1 68 ? 12.829 -0.124 -26.241 1.00 95.88 68 ASP A N 1
ATOM 553 C CA . ASP A 1 68 ? 13.456 -0.610 -27.471 1.00 95.88 68 ASP A CA 1
ATOM 554 C C . ASP A 1 68 ? 14.963 -0.807 -27.298 1.00 95.88 68 ASP A C 1
ATOM 556 O O . ASP A 1 68 ? 15.492 -1.812 -27.772 1.00 95.88 68 ASP A O 1
ATOM 560 N N . GLN A 1 69 ? 15.638 0.081 -26.555 1.00 95.88 69 GLN A N 1
ATOM 561 C CA . GLN A 1 69 ? 17.044 -0.102 -26.192 1.00 95.88 69 GLN A CA 1
ATOM 562 C C . GLN A 1 69 ? 17.244 -1.431 -25.458 1.00 95.88 69 GLN A C 1
ATOM 564 O O . GLN A 1 69 ? 18.049 -2.246 -25.884 1.00 95.88 69 GLN A O 1
ATOM 569 N N . VAL A 1 70 ? 16.482 -1.692 -24.394 1.00 97.31 70 VAL A N 1
ATOM 570 C CA . VAL A 1 70 ? 16.611 -2.929 -23.604 1.00 97.31 70 VAL A CA 1
ATOM 571 C C . VAL A 1 70 ? 16.281 -4.171 -24.442 1.00 97.31 70 VAL A C 1
ATOM 573 O O . VAL A 1 70 ? 16.988 -5.178 -24.375 1.00 97.31 70 VAL A O 1
ATOM 576 N N . ARG A 1 71 ? 15.240 -4.103 -25.282 1.00 97.12 71 ARG A N 1
ATOM 577 C CA . ARG A 1 71 ? 14.841 -5.215 -26.161 1.00 97.12 71 ARG A CA 1
ATOM 578 C C . ARG A 1 71 ? 15.862 -5.520 -27.254 1.00 97.12 71 ARG A C 1
ATOM 580 O O . ARG A 1 71 ? 15.963 -6.678 -27.648 1.00 97.12 71 ARG A O 1
ATOM 587 N N . ALA A 1 72 ? 16.624 -4.529 -27.720 1.00 97.12 72 ALA A N 1
ATOM 588 C CA . ALA A 1 72 ? 17.689 -4.741 -28.702 1.00 97.12 72 ALA A CA 1
ATOM 589 C C . ALA A 1 72 ? 18.799 -5.678 -28.187 1.00 97.12 72 ALA A C 1
ATOM 591 O O . ALA A 1 72 ? 19.458 -6.326 -28.994 1.00 97.12 72 ALA A O 1
ATOM 592 N N . HIS A 1 73 ? 18.950 -5.798 -26.864 1.00 97.38 73 HIS A N 1
ATOM 593 C CA . HIS A 1 73 ? 19.877 -6.724 -26.201 1.00 97.38 73 HIS A CA 1
ATOM 594 C C . HIS A 1 73 ? 19.194 -8.018 -25.712 1.00 97.38 73 HIS A C 1
ATOM 596 O O . HIS A 1 73 ? 19.739 -8.736 -24.876 1.00 97.38 73 HIS A O 1
ATOM 602 N N . GLU A 1 74 ? 17.979 -8.317 -26.192 1.00 97.31 74 GLU A N 1
ATOM 603 C CA . GLU A 1 74 ? 17.185 -9.492 -25.790 1.00 97.31 74 GLU A CA 1
ATOM 604 C C . GLU A 1 74 ? 16.869 -9.536 -24.279 1.00 97.31 74 GLU A C 1
ATOM 606 O O . GLU A 1 74 ? 16.692 -10.601 -23.682 1.00 97.31 74 GLU A O 1
ATOM 611 N N . LYS A 1 75 ? 16.781 -8.361 -23.643 1.00 97.88 75 LYS A N 1
ATOM 612 C CA . LYS A 1 75 ? 16.477 -8.203 -22.214 1.00 97.88 75 LYS A CA 1
ATOM 613 C C . LYS A 1 75 ? 15.039 -7.751 -21.987 1.00 97.88 75 LYS A C 1
ATOM 615 O O . LYS A 1 75 ? 14.351 -7.277 -22.893 1.00 97.88 75 LYS A O 1
ATOM 620 N N . THR A 1 76 ? 14.569 -7.881 -20.747 1.00 97.94 76 THR A N 1
ATOM 621 C CA . THR A 1 76 ? 13.213 -7.458 -20.369 1.00 97.94 76 THR A CA 1
ATOM 622 C C . THR A 1 76 ? 13.228 -6.093 -19.694 1.00 97.94 76 THR A C 1
ATOM 624 O O . THR A 1 76 ? 13.952 -5.873 -18.726 1.00 97.94 76 THR A O 1
ATOM 627 N N . PHE A 1 77 ? 12.378 -5.188 -20.172 1.00 97.88 77 PHE A N 1
ATOM 628 C CA . PHE A 1 77 ? 12.173 -3.879 -19.561 1.00 97.88 77 PHE A CA 1
ATOM 629 C C . PHE A 1 77 ? 11.010 -3.896 -18.561 1.00 97.88 77 PHE A C 1
ATOM 631 O O . PHE A 1 77 ? 9.967 -4.503 -18.827 1.00 97.88 77 PHE A O 1
ATOM 638 N N . ILE A 1 78 ? 11.187 -3.207 -17.433 1.00 97.38 78 ILE A N 1
ATOM 639 C CA . ILE A 1 78 ? 10.192 -3.020 -16.371 1.00 97.38 78 ILE A CA 1
ATOM 640 C C . ILE A 1 78 ? 10.178 -1.547 -15.958 1.00 97.38 78 ILE A C 1
ATOM 642 O O . ILE A 1 78 ? 11.222 -0.910 -15.833 1.00 97.38 78 ILE A O 1
ATOM 646 N N . ILE A 1 79 ? 9.002 -0.994 -15.677 1.00 96.62 79 ILE A N 1
ATOM 647 C CA . ILE A 1 79 ? 8.917 0.325 -15.047 1.00 96.62 79 ILE A CA 1
ATOM 648 C C . ILE A 1 79 ? 9.124 0.156 -13.537 1.00 96.62 79 ILE A C 1
ATOM 650 O O . ILE A 1 79 ? 8.236 -0.314 -12.823 1.00 96.62 79 ILE A O 1
ATOM 654 N N . GLY A 1 80 ? 10.324 0.514 -13.071 1.00 95.50 80 GLY A N 1
ATOM 655 C CA . GLY A 1 80 ? 10.787 0.262 -11.702 1.00 95.50 80 GLY A CA 1
ATOM 656 C C . GLY A 1 80 ? 10.039 1.073 -10.647 1.00 95.50 80 GLY A C 1
ATOM 657 O O . GLY A 1 80 ? 9.782 0.570 -9.561 1.00 95.50 80 GLY A O 1
ATOM 658 N N . GLU A 1 81 ? 9.643 2.295 -10.997 1.00 95.06 81 GLU A N 1
ATOM 659 C CA . GLU A 1 81 ? 8.773 3.160 -10.204 1.00 95.06 81 GLU A CA 1
ATOM 660 C C . GLU A 1 81 ? 7.976 4.053 -11.157 1.00 95.06 81 GLU A C 1
ATOM 662 O O . GLU A 1 81 ? 8.499 4.488 -12.188 1.00 95.06 81 GLU A O 1
ATOM 667 N N . HIS A 1 82 ? 6.733 4.377 -10.815 1.00 95.19 82 HIS A N 1
ATOM 668 C CA . HIS A 1 82 ? 6.000 5.440 -11.489 1.00 95.19 82 HIS A CA 1
ATOM 669 C C . HIS A 1 82 ? 4.984 6.129 -10.579 1.00 95.19 82 HIS A C 1
ATOM 671 O O . HIS A 1 82 ? 4.554 5.571 -9.568 1.00 95.19 82 HIS A O 1
ATOM 677 N N . GLY A 1 83 ? 4.571 7.338 -10.959 1.00 95.00 83 GLY A N 1
ATOM 678 C CA . GLY A 1 83 ? 3.482 8.044 -10.292 1.00 95.00 83 GLY A CA 1
ATOM 679 C C . GLY A 1 83 ? 3.599 9.559 -10.375 1.00 95.00 83 GLY A C 1
ATOM 680 O O . GLY A 1 83 ? 4.246 10.115 -11.262 1.00 95.00 83 GLY A O 1
ATOM 681 N N . PHE A 1 84 ? 2.961 10.236 -9.421 1.00 92.75 84 PHE A N 1
ATOM 682 C CA . PHE A 1 84 ? 2.968 11.701 -9.270 1.00 92.75 84 PHE A CA 1
ATOM 683 C C . PHE A 1 84 ? 2.356 12.465 -10.455 1.00 92.75 84 PHE A C 1
ATOM 685 O O . PHE A 1 84 ? 2.675 13.633 -10.690 1.00 92.75 84 PHE A O 1
ATOM 692 N N . TYR A 1 85 ? 1.451 11.827 -11.199 1.00 93.31 85 TYR A N 1
ATOM 693 C CA . TYR A 1 85 ? 0.680 12.499 -12.244 1.00 93.31 85 TYR A CA 1
ATOM 694 C C . TYR A 1 85 ? -0.204 13.588 -11.649 1.00 93.31 85 TYR A C 1
ATOM 696 O O . TYR A 1 85 ? -0.619 13.498 -10.489 1.00 93.31 85 TYR A O 1
ATOM 704 N N . SER A 1 86 ? -0.507 14.619 -12.447 1.00 91.94 86 SER A N 1
ATOM 705 C CA . SER A 1 86 ? -1.282 15.756 -11.954 1.00 91.94 86 SER A CA 1
ATOM 706 C C . SER A 1 86 ? -2.625 15.317 -11.374 1.00 91.94 86 SER A C 1
ATOM 708 O O . SER A 1 86 ? -3.025 15.844 -10.331 1.00 91.94 86 SER A O 1
ATOM 710 N N . GLN A 1 87 ? -3.278 14.378 -12.060 1.00 91.94 87 GLN A N 1
ATOM 711 C CA . GLN A 1 87 ? -4.601 13.847 -11.771 1.00 91.94 87 GLN A CA 1
ATOM 712 C C . GLN A 1 87 ? -4.564 12.309 -11.732 1.00 91.94 87 GLN A C 1
ATOM 714 O O . GLN A 1 87 ? -3.825 11.676 -12.488 1.00 91.94 87 GLN A O 1
ATOM 719 N N . ALA A 1 88 ? -5.384 11.707 -10.874 1.00 93.25 88 ALA A N 1
ATOM 720 C CA . ALA A 1 88 ? -5.459 10.262 -10.678 1.00 93.25 88 ALA A CA 1
ATOM 721 C C . ALA A 1 88 ? -6.003 9.545 -11.921 1.00 93.25 88 ALA A C 1
ATOM 723 O O . ALA A 1 88 ? -5.673 8.400 -12.206 1.00 93.25 88 ALA A O 1
ATOM 724 N N . GLU A 1 89 ? -6.806 10.260 -12.698 1.00 92.88 89 GLU A N 1
ATOM 725 C CA . GLU A 1 89 ? -7.422 9.818 -13.939 1.00 92.88 89 GLU A CA 1
ATOM 726 C C . GLU A 1 89 ? -6.380 9.528 -15.043 1.00 92.88 89 GLU A C 1
ATOM 728 O O . GLU A 1 89 ? -6.700 8.869 -16.028 1.00 92.88 89 GLU A O 1
ATOM 733 N N . THR A 1 90 ? -5.123 9.956 -14.867 1.00 93.81 90 THR A N 1
ATOM 734 C CA . THR A 1 90 ? -4.002 9.631 -15.766 1.00 93.81 90 THR A CA 1
ATOM 735 C C . THR A 1 90 ? -3.499 8.191 -15.593 1.00 93.81 90 THR A C 1
ATOM 737 O O . THR A 1 90 ? -2.947 7.624 -16.534 1.00 93.81 90 THR A O 1
ATOM 740 N N . TYR A 1 91 ? -3.691 7.570 -14.421 1.00 95.69 91 TYR A N 1
ATOM 741 C CA . TYR A 1 91 ? -3.161 6.229 -14.132 1.00 95.69 91 TYR A CA 1
ATOM 742 C C . TYR A 1 91 ? -3.707 5.136 -15.072 1.00 95.69 91 TYR A C 1
ATOM 744 O O . TYR A 1 91 ? -2.889 4.406 -15.628 1.00 95.69 91 TYR A O 1
ATOM 752 N N . PRO A 1 92 ? -5.028 5.031 -15.341 1.00 95.00 92 PRO A N 1
ATOM 753 C CA . PRO A 1 92 ? -5.552 4.052 -16.299 1.00 95.00 92 PRO A CA 1
ATOM 754 C C . PRO A 1 92 ? -4.912 4.153 -17.689 1.00 95.00 92 PRO A C 1
ATOM 756 O O . PRO A 1 92 ? -4.424 3.157 -18.215 1.00 95.00 92 PRO A O 1
ATOM 759 N N . ALA A 1 93 ? -4.820 5.367 -18.244 1.00 93.12 93 ALA A N 1
ATOM 760 C CA . ALA A 1 93 ? -4.204 5.588 -19.552 1.00 93.12 93 ALA A CA 1
ATOM 761 C C . ALA A 1 93 ? -2.698 5.270 -19.552 1.00 93.12 93 ALA A C 1
ATOM 763 O O . ALA A 1 93 ? -2.153 4.818 -20.558 1.00 93.12 93 ALA A O 1
ATOM 764 N N . PHE A 1 94 ? -2.002 5.493 -18.434 1.00 94.88 94 PHE A N 1
ATOM 765 C CA . PHE A 1 94 ? -0.617 5.055 -18.284 1.00 94.88 94 PHE A CA 1
ATOM 766 C C . PHE A 1 94 ? -0.504 3.525 -18.345 1.00 94.88 94 PHE A C 1
ATOM 768 O O . PHE A 1 94 ? 0.329 3.017 -19.093 1.00 94.88 94 PHE A O 1
ATOM 775 N N . TYR A 1 95 ? -1.357 2.795 -17.619 1.00 95.81 95 TYR A N 1
ATOM 776 C CA . TYR A 1 95 ? -1.340 1.329 -17.611 1.00 95.81 95 TYR A CA 1
ATOM 777 C C . TYR A 1 95 ? -1.672 0.721 -18.977 1.00 95.81 95 TYR A C 1
ATOM 779 O O . TYR A 1 95 ? -1.016 -0.232 -19.382 1.00 95.81 95 TYR A O 1
ATOM 787 N N . GLU A 1 96 ? -2.622 1.295 -19.719 1.00 92.25 96 GLU A N 1
ATOM 788 C CA . GLU A 1 96 ? -2.945 0.860 -21.088 1.00 92.25 96 GLU A CA 1
ATOM 789 C C . GLU A 1 96 ? -1.759 1.014 -22.055 1.00 92.25 96 GLU A C 1
ATOM 791 O O . GLU A 1 96 ? -1.568 0.191 -22.950 1.00 92.25 96 GLU A O 1
ATOM 796 N N . ASN A 1 97 ? -0.938 2.051 -21.866 1.00 91.88 97 ASN A N 1
ATOM 797 C CA . ASN A 1 97 ? 0.213 2.336 -22.724 1.00 91.88 97 ASN A CA 1
ATOM 798 C C . ASN A 1 97 ? 1.498 1.601 -22.302 1.00 91.88 97 ASN A C 1
ATOM 800 O O . ASN A 1 97 ? 2.442 1.503 -23.091 1.00 91.88 97 ASN A O 1
ATOM 804 N N . ALA A 1 98 ? 1.562 1.086 -21.073 1.00 93.00 98 ALA A N 1
ATOM 805 C CA . ALA A 1 98 ? 2.731 0.403 -20.535 1.00 93.00 98 ALA A CA 1
ATOM 806 C C . ALA A 1 98 ? 2.863 -1.027 -21.098 1.00 93.00 98 ALA A C 1
ATOM 808 O O . ALA A 1 98 ? 2.558 -2.011 -20.435 1.00 93.00 98 ALA A O 1
ATOM 809 N N . THR A 1 99 ? 3.393 -1.159 -22.318 1.00 93.00 99 THR A N 1
ATOM 810 C CA . THR A 1 99 ? 3.577 -2.448 -23.032 1.00 93.00 99 THR A CA 1
ATOM 811 C C . THR A 1 99 ? 4.787 -3.286 -22.576 1.00 93.00 99 THR A C 1
ATOM 813 O O . THR A 1 99 ? 5.252 -4.182 -23.293 1.00 93.00 99 THR A O 1
ATOM 816 N N . CYS A 1 100 ? 5.329 -2.979 -21.399 1.00 95.25 100 CYS A N 1
ATOM 817 C CA . CYS A 1 100 ? 6.472 -3.666 -20.800 1.00 95.25 100 CYS A CA 1
ATOM 818 C C . CYS A 1 100 ? 6.014 -4.838 -19.914 1.00 95.25 100 CYS A C 1
ATOM 820 O O . CYS A 1 100 ? 4.823 -5.120 -19.819 1.00 95.25 100 CYS A O 1
ATOM 822 N N . ALA A 1 101 ? 6.945 -5.543 -19.263 1.00 94.94 101 ALA A N 1
ATOM 823 C CA . ALA A 1 101 ? 6.591 -6.721 -18.461 1.00 94.94 101 ALA A CA 1
ATOM 824 C C . ALA A 1 101 ? 5.837 -6.392 -17.157 1.00 94.94 101 ALA A C 1
ATOM 826 O O . ALA A 1 101 ? 5.244 -7.282 -16.551 1.00 94.94 101 ALA A O 1
ATOM 827 N N . GLY A 1 102 ? 5.861 -5.135 -16.711 1.00 95.81 102 GLY A N 1
ATOM 828 C CA . GLY A 1 102 ? 5.147 -4.688 -15.521 1.00 95.81 102 GLY A CA 1
ATOM 829 C C . GLY A 1 102 ? 5.613 -3.322 -15.031 1.00 95.81 102 GLY A C 1
ATOM 830 O O . GLY A 1 102 ? 6.616 -2.776 -15.498 1.00 95.81 102 GLY A O 1
ATOM 831 N N . THR A 1 103 ? 4.873 -2.772 -14.071 1.00 96.25 103 THR A N 1
ATOM 832 C CA . THR A 1 103 ? 5.114 -1.435 -13.517 1.00 96.25 103 THR A CA 1
ATOM 833 C C . THR A 1 103 ? 4.895 -1.428 -12.007 1.00 96.25 103 THR A C 1
ATOM 835 O O . THR A 1 103 ? 3.946 -2.059 -11.538 1.00 96.25 103 THR A O 1
ATOM 838 N N . PHE A 1 104 ? 5.685 -0.664 -11.251 1.00 96.81 104 PHE A N 1
ATOM 839 C CA . PHE A 1 104 ? 5.476 -0.488 -9.809 1.00 96.81 104 PHE A CA 1
ATOM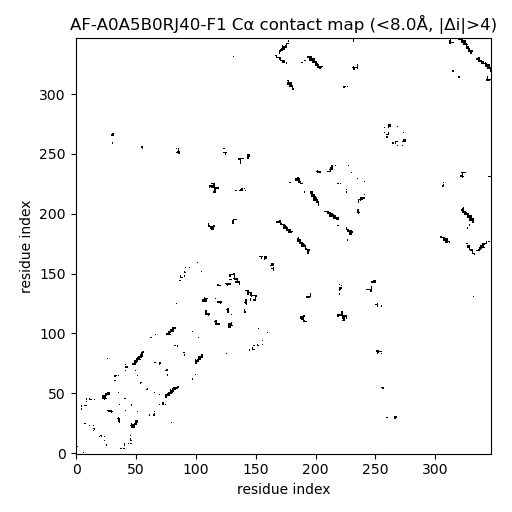 840 C C . PHE A 1 104 ? 5.074 0.948 -9.466 1.00 96.81 104 PHE A C 1
ATOM 842 O O . PHE A 1 104 ? 5.845 1.881 -9.680 1.00 96.81 104 PHE A O 1
ATOM 849 N N . VAL A 1 105 ? 3.873 1.141 -8.916 1.00 96.94 105 VAL A N 1
ATOM 850 C CA . VAL A 1 105 ? 3.452 2.461 -8.430 1.00 96.94 105 VAL A CA 1
ATOM 851 C C . VAL A 1 105 ? 4.238 2.838 -7.176 1.00 96.94 105 VAL A C 1
ATOM 853 O O . VAL A 1 105 ? 4.395 2.030 -6.257 1.00 96.94 105 VAL A O 1
ATOM 856 N N . TRP A 1 106 ? 4.719 4.075 -7.121 1.00 95.50 106 TRP A N 1
ATOM 857 C CA . TRP A 1 106 ? 5.450 4.590 -5.974 1.00 95.50 106 TRP A CA 1
ATOM 858 C C . TRP A 1 106 ? 4.599 5.573 -5.153 1.00 95.50 106 TRP A C 1
ATOM 860 O O . TRP A 1 106 ? 4.090 6.553 -5.690 1.00 95.50 106 TRP A O 1
ATOM 870 N N . SER A 1 107 ? 4.440 5.396 -3.842 1.00 93.50 107 SER A N 1
ATOM 871 C CA . SER A 1 107 ? 4.829 4.235 -3.023 1.00 93.50 107 SER A CA 1
ATOM 872 C C . SER A 1 107 ? 3.674 3.786 -2.150 1.00 93.50 107 SER A C 1
ATOM 874 O O . SER A 1 107 ? 2.826 4.588 -1.777 1.00 93.50 107 SER A O 1
ATOM 876 N N . LEU A 1 108 ? 3.649 2.498 -1.810 1.00 94.75 108 LEU A N 1
ATOM 877 C CA . LEU A 1 108 ? 2.682 1.918 -0.886 1.00 94.75 108 LEU A CA 1
ATOM 878 C C . LEU A 1 108 ? 3.328 1.740 0.492 1.00 94.75 108 LEU A C 1
ATOM 880 O O . LEU A 1 108 ? 4.364 1.087 0.614 1.00 94.75 108 LEU A O 1
ATOM 884 N N . CYS A 1 109 ? 2.710 2.286 1.537 1.00 95.94 109 CYS A N 1
ATOM 885 C CA . CYS A 1 109 ? 3.178 2.153 2.915 1.00 95.94 109 CYS A CA 1
ATOM 886 C C . CYS A 1 109 ? 2.272 1.239 3.751 1.00 95.94 109 CYS A C 1
ATOM 888 O O . CYS A 1 109 ? 1.061 1.148 3.549 1.00 95.94 109 CYS A O 1
ATOM 890 N N . ALA A 1 110 ? 2.873 0.553 4.724 1.00 96.25 110 ALA A N 1
ATOM 891 C CA . ALA A 1 110 ? 2.166 -0.368 5.607 1.00 96.25 110 ALA A CA 1
ATOM 892 C C . ALA A 1 110 ? 1.477 0.346 6.784 1.00 96.25 110 ALA A C 1
ATOM 894 O O . ALA A 1 110 ? 1.838 1.462 7.166 1.00 96.25 110 ALA A O 1
ATOM 895 N N . HIS A 1 111 ? 0.541 -0.356 7.426 1.00 97.56 111 HIS A N 1
ATOM 896 C CA . HIS A 1 111 ? 0.053 0.012 8.754 1.00 97.56 111 HIS A CA 1
ATOM 897 C C . HIS A 1 111 ? 1.209 0.087 9.757 1.00 97.56 111 HIS A C 1
ATOM 899 O O . HIS A 1 111 ? 2.102 -0.767 9.766 1.00 97.56 111 HIS A O 1
ATOM 905 N N . HIS A 1 112 ? 1.162 1.081 10.636 1.00 97.00 112 HIS A N 1
ATOM 906 C CA . HIS A 1 112 ? 2.137 1.244 11.702 1.00 97.00 112 HIS A CA 1
ATOM 907 C C . HIS A 1 112 ? 1.790 0.335 12.894 1.00 97.00 112 HIS A C 1
ATOM 909 O O . HIS A 1 112 ? 0.621 0.148 13.231 1.00 97.00 112 HIS A O 1
ATOM 915 N N . GLU A 1 113 ? 2.800 -0.215 13.576 1.00 94.88 113 GLU A N 1
ATOM 916 C CA . GLU A 1 113 ? 2.608 -1.134 14.715 1.00 94.88 113 GLU A CA 1
ATOM 917 C C . GLU A 1 113 ? 1.784 -0.534 15.868 1.00 94.88 113 GLU A C 1
ATOM 919 O O . GLU A 1 113 ? 1.087 -1.255 16.571 1.00 94.88 113 GLU A O 1
ATOM 924 N N . LYS A 1 114 ? 1.823 0.794 16.031 1.00 94.50 114 LYS A N 1
ATOM 925 C CA . LYS A 1 114 ? 1.066 1.544 17.053 1.00 94.50 114 LYS A CA 1
ATOM 926 C C . LYS A 1 114 ? -0.274 2.096 16.547 1.00 94.50 114 LYS A C 1
ATOM 928 O O . LYS A 1 114 ? -0.833 2.989 17.174 1.00 94.50 114 LYS A O 1
ATOM 933 N N . GLY A 1 115 ? -0.759 1.589 15.418 1.00 95.94 115 GLY A N 1
ATOM 934 C CA . GLY A 1 115 ? -1.961 2.061 14.738 1.00 95.94 115 GLY A CA 1
ATOM 935 C C . GLY A 1 115 ? -1.725 3.243 13.809 1.00 95.94 115 GLY A C 1
ATOM 936 O O . GLY A 1 115 ? -0.679 3.897 13.860 1.00 95.94 115 GLY A O 1
ATOM 937 N N . GLY A 1 116 ? -2.697 3.481 12.928 1.00 95.81 116 GLY A N 1
ATOM 938 C CA . GLY A 1 116 ? -2.524 4.349 11.765 1.00 95.81 116 GLY A CA 1
ATOM 939 C C . GLY A 1 116 ? -1.627 3.722 10.693 1.00 95.81 116 GLY A C 1
ATOM 940 O O . GLY A 1 116 ? -1.337 2.520 10.721 1.00 95.81 116 GLY A O 1
ATOM 941 N N . PHE A 1 117 ? -1.125 4.551 9.781 1.00 96.88 117 PHE A N 1
ATOM 942 C CA . PHE A 1 117 ? -0.208 4.126 8.720 1.00 96.88 117 PHE A CA 1
ATOM 943 C C . PHE A 1 117 ? 1.156 4.781 8.830 1.00 96.88 117 PHE A C 1
ATOM 945 O O . PHE A 1 117 ? 1.274 5.905 9.304 1.00 96.88 117 PHE A O 1
ATOM 952 N N . VAL A 1 118 ? 2.189 4.097 8.335 1.00 96.19 118 VAL A N 1
ATOM 953 C CA . VAL A 1 118 ? 3.458 4.747 7.996 1.00 96.19 118 VAL A CA 1
ATOM 954 C C . VAL A 1 118 ? 3.189 5.757 6.883 1.00 96.19 118 VAL A C 1
ATOM 956 O O . VAL A 1 118 ? 2.561 5.430 5.881 1.00 96.19 118 VAL A O 1
ATOM 959 N N . THR A 1 119 ? 3.669 6.984 7.048 1.00 93.81 119 THR A N 1
ATOM 960 C CA . THR A 1 119 ? 3.493 8.057 6.062 1.00 93.81 119 THR A CA 1
ATOM 961 C C . THR A 1 119 ? 4.845 8.544 5.567 1.00 93.81 119 THR A C 1
ATOM 963 O O . THR A 1 119 ? 5.777 8.706 6.358 1.00 93.81 119 THR A O 1
ATOM 966 N N . HIS A 1 120 ? 4.930 8.853 4.280 1.00 91.81 120 HIS A N 1
ATOM 967 C CA . HIS A 1 120 ? 6.086 9.478 3.647 1.00 91.81 120 HIS A CA 1
ATOM 968 C C . HIS A 1 120 ? 5.601 10.583 2.707 1.00 91.81 120 HIS A C 1
ATOM 970 O O . HIS A 1 120 ? 4.503 10.479 2.168 1.00 91.81 120 HIS A O 1
ATOM 976 N N . GLY A 1 121 ? 6.380 11.654 2.554 1.00 91.94 121 GLY A N 1
ATOM 977 C CA . GLY A 1 121 ? 6.023 12.792 1.714 1.00 91.94 121 GLY A CA 1
ATOM 978 C C . GLY A 1 121 ? 7.126 13.104 0.717 1.00 91.94 121 GLY A C 1
ATOM 979 O O . GLY A 1 121 ? 8.290 13.202 1.097 1.00 91.94 121 GLY A O 1
ATOM 980 N N . GLU A 1 122 ? 6.723 13.348 -0.524 1.00 88.81 122 GLU A N 1
ATOM 981 C CA . GLU A 1 122 ? 7.609 13.597 -1.674 1.00 88.81 122 GLU A CA 1
ATOM 982 C C . GLU A 1 122 ? 7.651 15.094 -2.043 1.00 88.81 122 GLU A C 1
ATOM 984 O O . GLU A 1 122 ? 8.204 15.520 -3.059 1.00 88.81 122 GLU A O 1
ATOM 989 N N . GLY A 1 123 ? 7.029 15.926 -1.199 1.00 85.44 123 GLY A N 1
ATOM 990 C CA . GLY A 1 123 ? 6.801 17.345 -1.447 1.00 85.44 123 GLY A CA 1
ATOM 991 C C . GLY A 1 123 ? 5.565 17.610 -2.312 1.00 85.44 123 GLY A C 1
ATOM 992 O O . GLY A 1 123 ? 4.915 16.708 -2.823 1.00 85.44 123 GLY A O 1
ATOM 993 N N . ARG A 1 124 ? 5.187 18.890 -2.447 1.00 83.88 124 ARG A N 1
ATOM 994 C CA . ARG A 1 124 ? 4.062 19.347 -3.300 1.00 83.88 124 ARG A CA 1
ATOM 995 C C . ARG A 1 124 ? 2.709 18.640 -3.065 1.00 83.88 124 ARG A C 1
ATOM 997 O O . ARG A 1 124 ? 1.888 18.582 -3.971 1.00 83.88 124 ARG A O 1
ATOM 1004 N N . ASN A 1 125 ? 2.428 18.236 -1.824 1.00 87.44 125 ASN A N 1
ATOM 1005 C CA . ASN A 1 125 ? 1.227 17.486 -1.410 1.00 87.44 125 ASN A CA 1
ATOM 1006 C C . ASN A 1 125 ? 1.151 16.034 -1.906 1.00 87.44 125 ASN A C 1
ATOM 1008 O O . ASN A 1 125 ? 0.078 15.450 -1.815 1.00 87.44 125 ASN A O 1
ATOM 1012 N N . ILE A 1 126 ? 2.257 15.479 -2.394 1.00 92.75 126 ILE A N 1
ATOM 1013 C CA . ILE A 1 126 ? 2.356 14.064 -2.732 1.00 92.75 126 ILE A CA 1
ATOM 1014 C C . ILE A 1 126 ? 2.788 13.303 -1.489 1.00 92.75 126 ILE A C 1
ATOM 1016 O O . ILE A 1 126 ? 3.766 13.679 -0.825 1.00 92.75 126 ILE A O 1
ATOM 1020 N N . TYR A 1 127 ? 2.068 12.228 -1.203 1.00 95.06 127 TYR A N 1
ATOM 1021 C CA . TYR A 1 127 ? 2.359 11.341 -0.088 1.00 95.06 127 TYR A CA 1
ATOM 1022 C C . TYR A 1 127 ? 2.305 9.883 -0.534 1.00 95.06 127 TYR A C 1
ATOM 1024 O O . TYR A 1 127 ? 1.744 9.557 -1.577 1.00 95.06 127 TYR A O 1
ATOM 1032 N N . ALA A 1 128 ? 2.907 9.004 0.263 1.00 95.31 128 ALA A N 1
ATOM 1033 C CA . ALA A 1 128 ? 2.747 7.571 0.074 1.00 95.31 128 ALA A CA 1
ATOM 1034 C C . ALA A 1 128 ? 1.264 7.177 0.148 1.00 95.31 128 ALA A C 1
ATOM 1036 O O . ALA A 1 128 ? 0.496 7.745 0.926 1.00 95.31 128 ALA A O 1
ATOM 1037 N N . TYR A 1 129 ? 0.904 6.185 -0.653 1.00 97.06 129 TYR A N 1
ATOM 1038 C CA . TYR A 1 129 ? -0.409 5.571 -0.725 1.00 97.06 129 TYR A CA 1
ATOM 1039 C C . TYR A 1 129 ? -0.557 4.453 0.310 1.00 97.06 129 TYR A C 1
ATOM 1041 O O . TYR A 1 129 ? 0.433 3.892 0.799 1.00 97.06 129 TYR A O 1
ATOM 1049 N N . HIS A 1 130 ? -1.802 4.071 0.590 1.00 96.81 130 HIS A N 1
ATOM 1050 C CA . HIS A 1 130 ? -2.146 3.022 1.547 1.00 96.81 130 HIS A CA 1
ATOM 1051 C C . HIS A 1 130 ? -3.266 2.157 0.982 1.00 96.81 130 HIS A C 1
ATOM 1053 O O . HIS A 1 130 ? -4.211 2.680 0.417 1.00 96.81 130 HIS A O 1
ATOM 1059 N N . ALA A 1 131 ? -3.201 0.832 1.120 1.00 95.69 131 ALA A N 1
ATOM 1060 C CA . ALA A 1 131 ? -4.296 -0.039 0.683 1.00 95.69 131 ALA A CA 1
ATOM 1061 C C . ALA A 1 131 ? -5.377 -0.112 1.777 1.00 95.69 131 ALA A C 1
ATOM 1063 O O . ALA A 1 131 ? -5.026 -0.414 2.922 1.00 95.69 131 ALA A O 1
ATOM 1064 N N . PRO A 1 132 ? -6.671 0.096 1.459 1.00 95.75 132 PRO A N 1
ATOM 1065 C CA . PRO A 1 132 ? -7.285 0.100 0.118 1.00 95.75 132 PRO A CA 1
ATOM 10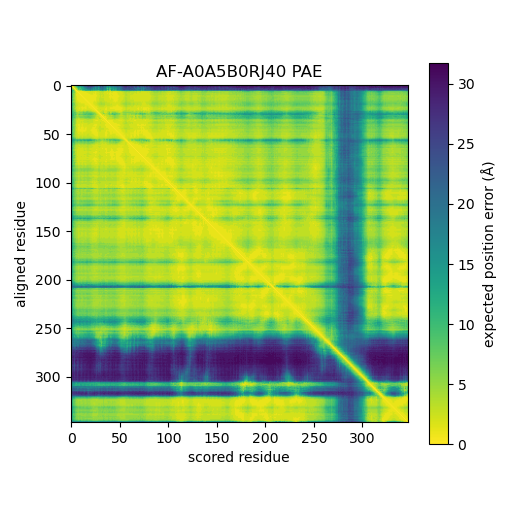66 C C . PRO A 1 132 ? -7.350 1.471 -0.580 1.00 95.75 132 PRO A C 1
ATOM 1068 O O . PRO A 1 132 ? -7.821 1.562 -1.711 1.00 95.75 132 PRO A O 1
ATOM 1071 N N . GLY A 1 133 ? -6.904 2.523 0.097 1.00 94.81 133 GLY A N 1
ATOM 1072 C CA . GLY A 1 133 ? -7.007 3.909 -0.328 1.00 94.81 133 GLY A CA 1
ATOM 1073 C C . GLY A 1 133 ? -8.206 4.593 0.325 1.00 94.81 133 GLY A C 1
ATOM 1074 O O . GLY A 1 133 ? -9.248 3.981 0.572 1.00 94.81 133 GLY A O 1
ATOM 1075 N N . PHE A 1 134 ? -8.075 5.879 0.646 1.00 93.81 134 PHE A N 1
ATOM 1076 C CA . PHE A 1 134 ? -9.089 6.616 1.402 1.00 93.81 134 PHE A CA 1
ATOM 1077 C C . PHE A 1 134 ? -9.605 7.832 0.631 1.00 93.81 134 PHE A C 1
ATOM 1079 O O . PHE A 1 134 ? -8.877 8.766 0.330 1.00 93.81 134 PHE A O 1
ATOM 1086 N N . LYS A 1 135 ? -10.912 7.873 0.350 1.00 89.31 135 LYS A N 1
ATOM 1087 C CA . LYS A 1 135 ? -11.531 9.045 -0.307 1.00 89.31 135 LYS A CA 1
ATOM 1088 C C . LYS A 1 135 ? -11.564 10.274 0.602 1.00 89.31 135 LYS A C 1
ATOM 1090 O O . LYS A 1 135 ? -11.515 11.411 0.145 1.00 89.31 135 LYS A O 1
ATOM 1095 N N . ASN A 1 136 ? -11.686 10.037 1.907 1.00 89.06 136 ASN A N 1
ATOM 1096 C CA . ASN A 1 136 ? -11.839 11.070 2.919 1.00 89.06 136 ASN A CA 1
ATOM 1097 C C . ASN A 1 136 ? -10.610 11.106 3.820 1.00 89.06 136 ASN A C 1
ATOM 1099 O O . ASN A 1 136 ? -10.552 10.394 4.823 1.00 89.06 136 ASN A O 1
ATOM 1103 N N . GLN A 1 137 ? -9.648 11.961 3.483 1.00 89.56 137 GLN A N 1
ATOM 1104 C CA . GLN A 1 137 ? -8.418 12.060 4.262 1.00 89.56 137 GLN A CA 1
ATOM 1105 C C . GLN A 1 137 ? -8.628 12.738 5.606 1.00 89.56 137 GLN A C 1
ATOM 1107 O O . GLN A 1 137 ? -9.163 13.849 5.665 1.00 89.56 137 GLN A O 1
ATOM 1112 N N . THR A 1 138 ? -8.186 12.070 6.675 1.00 82.81 138 THR A N 1
ATOM 1113 C CA . THR A 1 138 ? -8.240 12.598 8.046 1.00 82.81 138 THR A CA 1
ATOM 1114 C C . THR A 1 138 ? -6.891 13.140 8.528 1.00 82.81 138 THR A C 1
ATOM 1116 O O . THR A 1 138 ? -6.867 13.939 9.467 1.00 82.81 138 THR A O 1
ATOM 1119 N N . SER A 1 139 ? -5.788 12.814 7.838 1.00 88.56 139 SER A N 1
ATOM 1120 C CA . SER A 1 139 ? -4.460 13.407 8.038 1.00 88.56 139 SER A CA 1
ATOM 1121 C C . SER A 1 139 ? -3.978 14.185 6.809 1.00 88.56 139 SER A C 1
ATOM 1123 O O . SER A 1 139 ? -4.255 13.838 5.665 1.00 88.56 139 SER A O 1
ATOM 1125 N N . LYS A 1 140 ? -3.199 15.246 7.055 1.00 89.75 140 LYS A N 1
ATOM 1126 C CA . LYS A 1 140 ? -2.522 16.037 6.014 1.00 89.75 140 LYS A CA 1
ATOM 1127 C C . LYS A 1 140 ? -1.382 15.289 5.315 1.00 89.75 140 LYS A C 1
ATOM 1129 O O . LYS A 1 140 ? -0.896 15.800 4.315 1.00 89.75 140 LYS A O 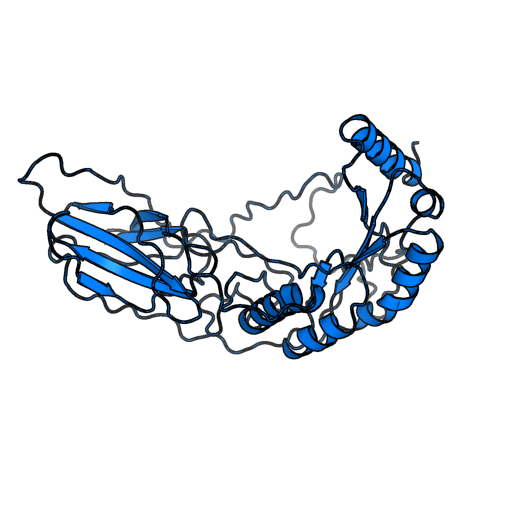1
ATOM 1134 N N . ASN A 1 141 ? -0.931 14.168 5.881 1.00 92.81 141 ASN A N 1
ATOM 1135 C CA . ASN A 1 141 ? 0.177 13.363 5.365 1.00 92.81 141 ASN A CA 1
ATOM 1136 C C . ASN A 1 141 ? -0.297 12.179 4.506 1.00 92.81 141 ASN A C 1
ATOM 1138 O O . ASN A 1 141 ? 0.465 11.240 4.292 1.00 92.81 141 ASN A O 1
ATOM 1142 N N . PHE A 1 142 ? -1.557 12.208 4.077 1.00 94.12 142 PHE A N 1
ATOM 1143 C CA . PHE A 1 142 ? -2.158 11.222 3.192 1.00 94.12 142 PHE A CA 1
ATOM 1144 C C . PHE A 1 142 ? -2.439 11.872 1.845 1.00 94.12 142 PHE A C 1
ATOM 1146 O O . PHE A 1 142 ? -2.819 13.050 1.769 1.00 94.12 142 PHE A O 1
ATOM 1153 N N . ASP A 1 143 ? -2.237 11.106 0.782 1.00 95.19 143 ASP A N 1
ATOM 1154 C CA . ASP A 1 143 ? -2.390 11.610 -0.569 1.00 95.19 143 ASP A CA 1
ATOM 1155 C C . ASP A 1 143 ? -3.874 11.670 -0.931 1.00 95.19 143 ASP A C 1
ATOM 1157 O O . ASP A 1 143 ? -4.627 10.704 -0.824 1.00 95.19 143 ASP A O 1
ATOM 1161 N N . THR A 1 144 ? -4.337 12.833 -1.375 1.00 94.50 144 THR A N 1
ATOM 1162 C CA . THR A 1 144 ? -5.761 13.017 -1.679 1.00 94.50 144 THR A CA 1
ATOM 1163 C C . THR A 1 144 ? -6.221 12.321 -2.963 1.00 94.50 144 THR A C 1
ATOM 1165 O O . THR A 1 144 ? -7.399 12.410 -3.296 1.00 94.50 144 THR A O 1
ATOM 1168 N N . GLN A 1 145 ? -5.302 11.686 -3.690 1.00 94.69 145 GLN A N 1
ATOM 1169 C CA . GLN A 1 145 ? -5.558 10.900 -4.894 1.00 94.69 145 GLN A CA 1
ATOM 1170 C C . GLN A 1 145 ? -5.441 9.387 -4.640 1.00 94.69 145 GLN A C 1
ATOM 1172 O O . GLN A 1 145 ? -5.692 8.598 -5.547 1.00 94.69 145 GLN A O 1
ATOM 1177 N N . GLU A 1 146 ? -5.050 8.953 -3.434 1.00 95.62 146 GLU A N 1
ATOM 1178 C CA . GLU A 1 146 ? -4.663 7.557 -3.187 1.00 95.62 146 GLU A CA 1
ATOM 1179 C C . GLU A 1 146 ? -5.772 6.538 -3.473 1.00 95.62 146 GLU A C 1
ATOM 1181 O O . GLU A 1 146 ? -5.472 5.435 -3.915 1.00 95.62 146 GLU A O 1
ATOM 1186 N N . ALA A 1 147 ? -7.045 6.883 -3.248 1.00 95.00 147 ALA A N 1
ATOM 1187 C CA . ALA A 1 147 ? -8.152 5.952 -3.447 1.00 95.00 147 ALA A CA 1
ATOM 1188 C C . ALA A 1 147 ? -8.273 5.539 -4.917 1.00 95.00 147 ALA A C 1
ATOM 1190 O O . ALA A 1 147 ? -8.384 4.355 -5.236 1.00 95.00 147 ALA A O 1
ATOM 1191 N N . GLU A 1 148 ? -8.212 6.513 -5.822 1.00 95.81 148 GLU A N 1
ATOM 1192 C CA . GLU A 1 148 ? -8.250 6.271 -7.258 1.00 95.81 148 GLU A CA 1
ATOM 1193 C C . GLU A 1 148 ? -6.961 5.599 -7.756 1.00 95.81 148 GLU A C 1
ATOM 1195 O O . GLU A 1 148 ? -7.020 4.693 -8.592 1.00 95.81 148 GLU A O 1
ATOM 1200 N N . VAL A 1 149 ? -5.798 5.985 -7.217 1.00 96.75 149 VAL A N 1
ATOM 1201 C CA . VAL A 1 149 ? -4.509 5.378 -7.587 1.00 96.75 149 VAL A CA 1
ATOM 1202 C C . VAL A 1 149 ? -4.451 3.906 -7.183 1.00 96.75 149 VAL A C 1
ATOM 1204 O O . VAL A 1 149 ? -4.137 3.056 -8.013 1.00 96.75 149 VAL A O 1
ATOM 1207 N N . ILE A 1 150 ? -4.806 3.570 -5.942 1.00 96.94 150 ILE A N 1
ATOM 1208 C CA . ILE A 1 150 ? -4.791 2.184 -5.459 1.00 96.94 150 ILE A CA 1
ATOM 1209 C C . ILE A 1 150 ? -5.814 1.329 -6.202 1.00 96.94 150 ILE A C 1
ATOM 1211 O O . ILE A 1 150 ? -5.488 0.211 -6.601 1.00 96.94 150 ILE A O 1
ATOM 1215 N N . SER A 1 151 ? -7.024 1.850 -6.441 1.00 95.25 151 SER A N 1
ATOM 1216 C CA . SER A 1 151 ? -8.039 1.111 -7.196 1.00 95.25 151 SER A CA 1
ATOM 1217 C C . SER A 1 151 ? -7.582 0.829 -8.627 1.00 95.25 151 SER A C 1
ATOM 1219 O O . SER A 1 151 ? -7.640 -0.319 -9.058 1.00 95.25 151 SER A O 1
ATOM 1221 N N . SER A 1 152 ? -7.082 1.840 -9.345 1.00 96.38 152 SER A N 1
ATOM 1222 C CA . SER A 1 152 ? -6.617 1.667 -10.730 1.00 96.38 152 SER A CA 1
ATOM 1223 C C . SER A 1 152 ? -5.400 0.748 -10.828 1.00 96.38 152 SER A C 1
ATOM 1225 O O . SER A 1 152 ? -5.353 -0.095 -11.718 1.00 96.38 152 SER A O 1
ATOM 1227 N N . THR A 1 153 ? -4.459 0.844 -9.882 1.00 97.06 153 THR A N 1
ATOM 1228 C CA . THR A 1 153 ? -3.308 -0.069 -9.800 1.00 97.06 153 THR A CA 1
ATOM 1229 C C . THR A 1 153 ? -3.768 -1.512 -9.588 1.00 97.06 153 THR A C 1
ATOM 1231 O O . THR A 1 153 ? -3.279 -2.423 -10.255 1.00 97.06 153 THR A O 1
ATOM 1234 N N . TYR A 1 154 ? -4.713 -1.738 -8.667 1.00 96.38 154 TYR A N 1
ATOM 1235 C CA . TYR A 1 154 ? -5.257 -3.070 -8.413 1.00 96.38 154 TYR A CA 1
ATOM 1236 C C . TYR A 1 154 ? -5.907 -3.640 -9.670 1.00 96.38 154 TYR A C 1
ATOM 1238 O O . TYR A 1 154 ? -5.584 -4.758 -10.057 1.00 96.38 154 TYR A O 1
ATOM 1246 N N . ASP A 1 155 ? -6.771 -2.871 -10.332 1.00 95.94 155 ASP A N 1
ATOM 1247 C CA . ASP A 1 155 ? -7.474 -3.336 -11.528 1.00 95.94 155 ASP A CA 1
ATOM 1248 C C . ASP A 1 155 ? -6.475 -3.647 -12.658 1.00 95.94 155 ASP A C 1
ATOM 1250 O O . ASP A 1 155 ? -6.505 -4.736 -13.233 1.00 95.94 155 ASP A O 1
ATOM 1254 N N . ALA A 1 156 ? -5.497 -2.764 -12.888 1.00 96.50 156 ALA A N 1
ATOM 1255 C CA . ALA A 1 156 ? -4.436 -2.976 -13.871 1.00 96.50 156 ALA A CA 1
ATOM 1256 C C . ALA A 1 156 ? -3.604 -4.243 -13.606 1.00 96.50 156 ALA A C 1
ATOM 1258 O O . ALA A 1 156 ? -3.194 -4.910 -14.558 1.00 96.50 156 ALA A O 1
ATOM 1259 N N . SER A 1 157 ? -3.394 -4.618 -12.338 1.00 95.88 157 SER A N 1
ATOM 1260 C CA . SER A 1 157 ? -2.627 -5.820 -11.981 1.00 95.88 157 SER A CA 1
ATOM 1261 C C . SER A 1 157 ? -3.294 -7.139 -12.398 1.00 95.88 157 SER A C 1
ATOM 1263 O O . SER A 1 157 ? -2.595 -8.135 -12.576 1.00 95.88 157 SER A O 1
ATOM 1265 N N . TYR A 1 158 ? -4.617 -7.149 -12.605 1.00 96.62 158 TYR A N 1
ATOM 1266 C CA . TYR A 1 158 ? -5.337 -8.286 -13.193 1.00 96.62 158 TYR A CA 1
ATOM 1267 C C . TYR A 1 158 ? -5.444 -8.152 -14.710 1.00 96.62 158 TYR A C 1
ATOM 1269 O O . TYR A 1 158 ? -5.195 -9.122 -15.429 1.00 96.62 158 TYR A O 1
ATOM 1277 N N . THR A 1 159 ? -5.727 -6.944 -15.205 1.00 94.56 159 THR A N 1
ATOM 1278 C CA . THR A 1 159 ? -5.870 -6.680 -16.643 1.00 94.56 159 THR A CA 1
ATOM 1279 C C . THR A 1 159 ? -4.608 -7.040 -17.425 1.00 94.56 159 THR A C 1
ATOM 1281 O O . THR A 1 159 ? -4.711 -7.622 -18.503 1.00 94.56 159 THR A O 1
ATOM 1284 N N . ILE A 1 160 ? -3.4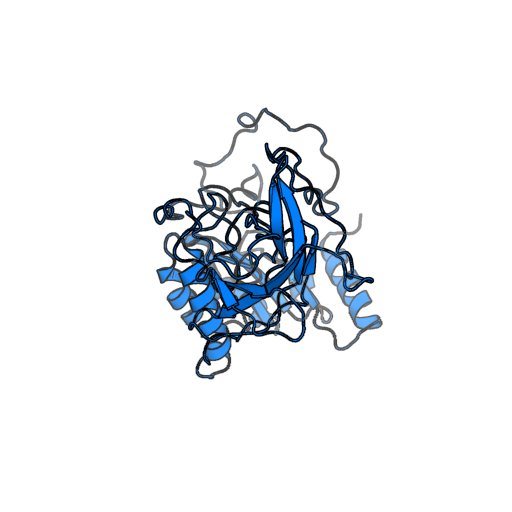13 -6.780 -16.880 1.00 94.19 160 ILE A N 1
ATOM 1285 C CA . ILE A 1 160 ? -2.141 -7.164 -17.521 1.00 94.19 160 ILE A CA 1
ATOM 1286 C C . ILE A 1 160 ? -2.005 -8.685 -17.720 1.00 94.19 160 ILE A C 1
ATOM 1288 O O . ILE A 1 160 ? -1.301 -9.134 -18.620 1.00 94.19 160 ILE A O 1
ATOM 1292 N N . LEU A 1 161 ? -2.712 -9.487 -16.918 1.00 94.88 161 LEU A N 1
ATOM 1293 C CA . LEU A 1 161 ? -2.766 -10.947 -17.030 1.00 94.88 161 LEU A CA 1
ATOM 1294 C C . LEU A 1 161 ? -3.927 -11.437 -17.914 1.00 94.88 161 LEU A C 1
ATOM 1296 O O . LEU A 1 161 ? -4.129 -12.644 -18.036 1.00 94.88 161 LEU A O 1
ATOM 1300 N N . GLY A 1 162 ? -4.706 -10.527 -18.511 1.00 95.31 162 GLY A N 1
ATOM 1301 C CA . GLY A 1 162 ? -5.928 -10.857 -19.247 1.00 95.31 162 GLY A CA 1
ATOM 1302 C C . GLY A 1 162 ? -7.063 -11.352 -18.346 1.00 95.31 162 GLY A C 1
ATOM 1303 O O . GLY A 1 162 ? -7.903 -12.129 -18.799 1.00 95.31 162 GLY A O 1
ATOM 1304 N N . LEU A 1 163 ? -7.062 -10.953 -17.070 1.00 97.06 163 LEU A N 1
ATOM 1305 C CA . LEU A 1 163 ? -8.062 -11.343 -16.078 1.00 97.06 163 LEU A CA 1
ATOM 1306 C C . LEU A 1 163 ? -8.989 -10.173 -15.745 1.00 97.06 163 LEU A C 1
ATOM 1308 O O . LEU A 1 163 ? -8.547 -9.027 -15.663 1.00 97.06 163 LEU A O 1
ATOM 1312 N N . ASP A 1 164 ? -10.251 -10.487 -15.459 1.00 96.81 164 ASP A N 1
ATOM 1313 C CA . ASP A 1 164 ? -11.172 -9.528 -14.853 1.00 96.81 164 ASP A CA 1
ATOM 1314 C C . ASP A 1 164 ? -10.788 -9.300 -13.376 1.00 96.81 164 ASP A C 1
ATOM 1316 O O . ASP A 1 164 ? -10.602 -10.279 -12.639 1.00 96.81 164 ASP A O 1
ATOM 1320 N N . PRO A 1 165 ? -10.681 -8.042 -12.906 1.00 95.56 165 PRO A N 1
ATOM 1321 C CA . PRO A 1 165 ? -10.386 -7.762 -11.506 1.00 95.56 165 PRO A CA 1
ATOM 1322 C C . PRO A 1 165 ? -11.484 -8.316 -10.579 1.00 95.56 165 PRO A C 1
ATOM 1324 O O . PRO A 1 165 ? -12.661 -7.983 -10.755 1.00 95.56 165 PRO A O 1
ATOM 1327 N N . PRO A 1 166 ? -11.141 -9.128 -9.563 1.00 94.56 166 PRO A N 1
ATOM 1328 C CA . PRO A 1 166 ? -12.114 -9.583 -8.581 1.00 94.56 166 PRO A CA 1
ATOM 1329 C C . PRO A 1 166 ? -12.503 -8.444 -7.614 1.00 94.56 166 PRO A C 1
ATOM 1331 O O . PRO A 1 166 ? -11.861 -7.386 -7.590 1.00 94.56 166 PRO A O 1
ATOM 1334 N N . PRO A 1 167 ? -13.540 -8.648 -6.774 1.00 92.69 167 PRO A N 1
ATOM 1335 C CA . PRO A 1 167 ? -13.829 -7.759 -5.650 1.00 92.69 167 PRO A CA 1
ATOM 1336 C C . PRO A 1 167 ? -12.606 -7.553 -4.754 1.00 92.69 167 PRO A C 1
ATOM 1338 O O . PRO A 1 167 ? -11.717 -8.411 -4.681 1.00 92.69 167 PRO A O 1
ATOM 1341 N N . LYS A 1 168 ? -12.554 -6.421 -4.045 1.00 92.06 168 LYS A N 1
ATOM 1342 C CA . LYS A 1 168 ? -11.373 -6.093 -3.245 1.00 92.06 168 LYS A CA 1
ATOM 1343 C C . LYS A 1 168 ? -11.224 -7.090 -2.081 1.00 92.06 168 LYS A C 1
ATOM 1345 O O . LYS A 1 168 ? -12.229 -7.554 -1.536 1.00 92.06 168 LYS A O 1
ATOM 1350 N N . PRO A 1 169 ? -9.986 -7.446 -1.683 1.00 94.94 169 PRO A N 1
ATOM 1351 C CA . PRO A 1 169 ? -9.754 -8.444 -0.643 1.00 94.94 169 PRO A CA 1
ATOM 1352 C C . PRO A 1 169 ? -10.505 -8.153 0.662 1.00 94.94 169 PRO A C 1
ATOM 1354 O O . PRO A 1 169 ? -10.537 -7.020 1.145 1.00 94.94 169 PRO A O 1
ATOM 1357 N N . VAL A 1 170 ? -11.068 -9.202 1.266 1.00 97.12 170 VAL A N 1
ATOM 1358 C CA . VAL A 1 170 ? -11.642 -9.126 2.614 1.00 97.12 170 VAL A CA 1
ATOM 1359 C C . VAL A 1 170 ? -10.493 -9.091 3.632 1.00 97.12 170 VAL A C 1
ATOM 1361 O O . VAL A 1 170 ? -9.625 -9.968 3.587 1.00 97.12 170 VAL A O 1
ATOM 1364 N N . PRO A 1 171 ? -10.447 -8.105 4.545 1.00 98.00 171 PRO A N 1
ATOM 1365 C CA . PRO A 1 171 ? -9.332 -7.956 5.468 1.00 98.00 171 PRO A CA 1
ATOM 1366 C C . PRO A 1 171 ? -9.302 -9.068 6.523 1.00 98.00 171 PRO A C 1
ATOM 1368 O O . PRO A 1 171 ? -10.331 -9.490 7.059 1.00 98.00 171 PRO A O 1
ATOM 1371 N N . GLY A 1 172 ? -8.089 -9.500 6.872 1.00 98.06 172 GLY A N 1
ATOM 1372 C CA . GLY A 1 172 ? -7.850 -10.363 8.029 1.00 98.06 172 GLY A CA 1
ATOM 1373 C C . GLY A 1 172 ? -8.096 -9.649 9.369 1.00 98.06 172 GLY A C 1
ATOM 1374 O O . GLY A 1 172 ? -8.399 -8.451 9.396 1.00 98.06 172 GLY A O 1
ATOM 1375 N N . PRO A 1 173 ? -7.955 -10.359 10.500 1.00 98.25 173 PRO A N 1
ATOM 1376 C CA . PRO A 1 173 ? -8.156 -9.773 11.822 1.00 98.25 173 PRO A CA 1
ATOM 1377 C C . PRO A 1 173 ? -7.078 -8.723 12.144 1.00 98.25 173 PRO A C 1
ATOM 1379 O O . PRO A 1 173 ? -5.892 -9.002 11.944 1.00 98.25 173 PRO A O 1
ATOM 1382 N N . PRO A 1 174 ? -7.451 -7.526 12.641 1.00 98.38 174 PRO A N 1
ATOM 1383 C CA . PRO A 1 174 ? -6.474 -6.545 13.101 1.00 98.38 174 PRO A CA 1
ATOM 1384 C C . PRO A 1 174 ? -5.861 -6.975 14.439 1.00 98.38 174 PRO A C 1
ATOM 1386 O O . PRO A 1 174 ? -6.381 -7.850 15.132 1.00 98.38 174 PRO A O 1
ATOM 1389 N N . GLN A 1 175 ? -4.771 -6.324 14.845 1.00 98.06 175 GLN A N 1
ATOM 1390 C CA . GLN A 1 175 ? -4.146 -6.574 16.145 1.00 98.06 175 GLN A CA 1
ATOM 1391 C C . GLN A 1 175 ? -4.504 -5.454 17.120 1.00 98.06 175 GLN A C 1
ATOM 1393 O O . GLN A 1 175 ? -3.868 -4.399 17.116 1.00 98.06 175 GLN A O 1
ATOM 1398 N N . ALA A 1 176 ? -5.519 -5.686 17.950 1.00 97.81 176 ALA A N 1
ATOM 1399 C CA . ALA A 1 176 ? -5.969 -4.732 18.955 1.00 97.81 176 ALA A CA 1
ATOM 1400 C C . ALA A 1 176 ? -5.080 -4.727 20.206 1.00 97.81 176 ALA A C 1
ATOM 1402 O O . ALA A 1 176 ? -4.547 -5.756 20.621 1.00 97.81 176 ALA A O 1
ATOM 1403 N N . PHE A 1 177 ? -4.932 -3.557 20.823 1.00 97.06 177 PHE A N 1
ATOM 1404 C CA . PHE A 1 177 ? -4.215 -3.380 22.081 1.00 97.06 177 PHE A CA 1
ATOM 1405 C C . PHE A 1 177 ? -4.726 -2.153 22.843 1.00 97.06 177 PHE A C 1
ATOM 1407 O O . PHE A 1 177 ? -5.271 -1.202 22.277 1.00 97.06 177 PHE A O 1
ATOM 1414 N N . LEU A 1 178 ? -4.536 -2.174 24.160 1.00 96.94 178 LEU A N 1
ATOM 1415 C CA . LEU A 1 178 ? -4.964 -1.093 25.038 1.00 96.94 178 LEU A CA 1
ATOM 1416 C C . LEU A 1 178 ? -3.896 -0.009 25.148 1.00 96.94 178 LEU A C 1
ATOM 1418 O O . LEU A 1 178 ? -2.693 -0.275 25.220 1.00 96.94 178 LEU A O 1
ATOM 1422 N N . VAL A 1 179 ? -4.357 1.233 25.208 1.00 96.25 179 VAL A N 1
ATOM 1423 C CA . VAL A 1 179 ? -3.524 2.429 25.340 1.00 96.25 179 VAL A CA 1
ATOM 1424 C C . VAL A 1 179 ? -4.191 3.437 26.266 1.00 96.25 179 VAL A C 1
ATOM 1426 O O . VAL A 1 179 ? -5.405 3.416 26.463 1.00 96.25 179 VAL A O 1
ATOM 1429 N N . LYS A 1 180 ? -3.409 4.368 26.810 1.00 94.19 180 LYS A N 1
ATOM 1430 C CA . LYS A 1 180 ? -3.931 5.551 27.504 1.00 94.19 180 LYS A CA 1
ATOM 1431 C C . LYS A 1 180 ? -3.511 6.845 26.818 1.00 94.19 180 LYS A C 1
ATOM 1433 O O . LYS A 1 180 ? -2.369 6.977 26.374 1.00 94.19 180 LYS A O 1
ATOM 1438 N N . ASN A 1 181 ? -4.428 7.807 26.804 1.00 92.06 181 ASN A N 1
ATOM 1439 C CA . ASN A 1 181 ? -4.184 9.200 26.452 1.00 92.06 181 ASN A CA 1
ATOM 1440 C C . ASN A 1 181 ? -4.493 10.076 27.678 1.00 92.06 181 ASN A C 1
ATOM 1442 O O . ASN A 1 181 ? -5.653 10.287 28.033 1.00 92.06 181 ASN A O 1
ATOM 1446 N N . GLY A 1 182 ? -3.450 10.533 28.377 1.00 90.06 182 GLY A N 1
ATOM 1447 C CA . GLY A 1 182 ? -3.608 11.148 29.697 1.00 90.06 182 GLY A CA 1
ATOM 1448 C C . GLY A 1 182 ? -4.168 10.142 30.709 1.00 90.06 182 GLY A C 1
ATOM 1449 O O . GLY A 1 182 ? -3.574 9.084 30.920 1.00 90.06 182 GLY A O 1
ATOM 1450 N N . SER A 1 183 ? -5.304 10.469 31.328 1.00 89.75 183 SER A N 1
ATOM 1451 C CA . SER A 1 183 ? -6.039 9.576 32.237 1.00 89.75 183 SER A CA 1
ATOM 1452 C C . SER A 1 183 ? -7.064 8.679 31.534 1.00 89.75 183 SER A C 1
ATOM 1454 O O . SER A 1 183 ? -7.571 7.752 32.157 1.00 89.75 183 SER A O 1
ATOM 1456 N N . GLN A 1 184 ? -7.380 8.930 30.260 1.00 93.25 184 GLN A N 1
ATOM 1457 C CA . GLN A 1 184 ? -8.397 8.174 29.532 1.00 93.25 184 GLN A CA 1
ATOM 1458 C C . GLN A 1 184 ? -7.788 6.901 28.940 1.00 93.25 184 GLN A C 1
ATOM 1460 O O . GLN A 1 184 ? -6.911 6.970 28.073 1.00 93.25 184 GLN A O 1
ATOM 1465 N N . ALA A 1 185 ? -8.280 5.743 29.375 1.00 94.94 185 ALA A N 1
ATOM 1466 C CA . ALA A 1 185 ? -7.987 4.470 28.731 1.00 94.94 185 ALA A CA 1
ATOM 1467 C C . ALA A 1 185 ? -8.809 4.305 27.444 1.00 94.94 185 ALA A C 1
ATOM 1469 O O . ALA A 1 185 ? -9.920 4.832 27.305 1.00 94.94 185 ALA A O 1
ATOM 1470 N N . GLY A 1 186 ? -8.246 3.572 26.496 1.00 96.00 186 GLY A N 1
ATOM 1471 C CA . GLY A 1 186 ? -8.858 3.310 25.211 1.00 96.00 186 GLY A CA 1
ATOM 1472 C C . GLY A 1 186 ? -8.205 2.145 24.485 1.00 96.00 186 GLY A C 1
ATOM 1473 O O . GLY A 1 186 ? -7.319 1.468 25.011 1.00 96.00 186 GLY A O 1
ATOM 1474 N N . ILE A 1 187 ? -8.653 1.940 23.256 1.00 97.44 187 ILE A N 1
ATOM 1475 C CA . ILE A 1 187 ? -8.169 0.910 22.347 1.00 97.44 187 ILE A CA 1
ATOM 1476 C C . ILE A 1 187 ? -7.560 1.554 21.108 1.00 97.44 187 ILE A C 1
ATOM 1478 O O . ILE A 1 187 ? -8.007 2.599 20.625 1.00 97.44 187 ILE A O 1
ATOM 1482 N N . SER A 1 188 ? -6.510 0.917 20.618 1.00 97.69 188 SER A N 1
ATOM 1483 C CA . SER A 1 188 ? -5.919 1.148 19.310 1.00 97.69 188 SER A CA 1
ATOM 1484 C C . SER A 1 188 ? -5.624 -0.211 18.682 1.00 97.69 188 SER A C 1
ATOM 1486 O O . SER A 1 188 ? -5.801 -1.253 19.320 1.00 97.69 188 SER A O 1
ATOM 1488 N N . TRP A 1 189 ? -5.230 -0.227 17.418 1.00 98.25 189 TRP A N 1
ATOM 1489 C CA . TRP A 1 189 ? -4.911 -1.465 16.724 1.00 98.25 189 TRP A CA 1
ATOM 1490 C C . TRP A 1 189 ? -3.923 -1.222 15.598 1.00 98.25 189 TRP A C 1
ATOM 1492 O O . TRP A 1 189 ? -3.928 -0.164 14.972 1.00 98.25 189 TRP A O 1
ATOM 1502 N N . ARG A 1 190 ? -3.105 -2.233 15.301 1.00 98.12 190 ARG A N 1
ATOM 1503 C CA . ARG A 1 190 ? -2.445 -2.325 14.000 1.00 98.12 190 ARG A CA 1
ATOM 1504 C C . ARG A 1 190 ? -3.491 -2.808 13.003 1.00 98.12 190 ARG A C 1
ATOM 1506 O O . ARG A 1 190 ? -4.093 -3.864 13.208 1.00 98.12 190 ARG A O 1
ATOM 1513 N N . GLY A 1 191 ? -3.710 -2.015 11.963 1.00 97.69 191 GLY A N 1
ATOM 1514 C CA . GLY A 1 191 ? -4.719 -2.303 10.956 1.00 97.69 191 GLY A CA 1
ATOM 1515 C C . GLY A 1 191 ? -4.384 -3.481 10.045 1.00 97.69 191 GLY A C 1
ATOM 1516 O O . GLY A 1 191 ? -3.263 -4.003 10.033 1.00 97.69 19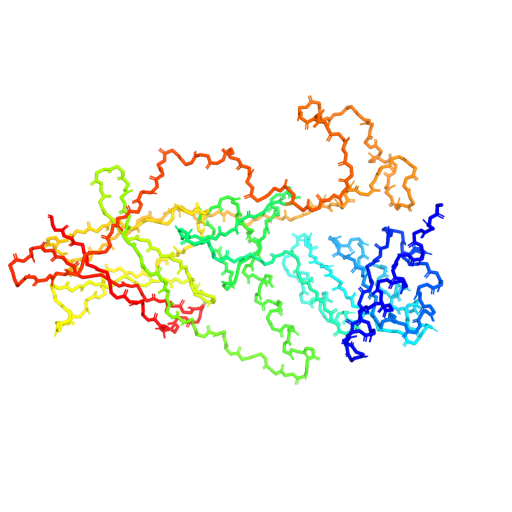1 GLY A O 1
ATOM 1517 N N . SER A 1 192 ? -5.392 -3.888 9.282 1.00 97.38 192 SER A N 1
ATOM 1518 C CA . SER A 1 192 ? -5.345 -5.006 8.342 1.00 97.38 192 SER A CA 1
ATOM 1519 C C . SER A 1 192 ? -5.301 -4.488 6.912 1.00 97.38 192 SER A C 1
ATOM 1521 O O . SER A 1 192 ? -6.035 -3.570 6.557 1.00 97.38 192 SER A O 1
ATOM 1523 N N . ALA A 1 193 ? -4.472 -5.095 6.059 1.00 95.00 193 ALA A N 1
ATOM 1524 C CA . ALA A 1 193 ? -4.459 -4.755 4.636 1.00 95.00 193 ALA A CA 1
ATOM 1525 C C . ALA A 1 193 ? -5.874 -4.864 4.038 1.00 95.00 193 ALA A C 1
ATOM 1527 O O . ALA A 1 193 ? -6.589 -5.821 4.337 1.00 95.00 193 ALA A O 1
ATOM 1528 N N . TRP A 1 194 ? -6.248 -3.889 3.203 1.00 96.38 194 TRP A N 1
ATOM 1529 C CA . TRP A 1 194 ? -7.572 -3.768 2.571 1.00 96.38 194 TRP A CA 1
ATOM 1530 C C . TRP A 1 194 ? -8.755 -3.453 3.501 1.00 96.38 194 TRP A C 1
ATOM 1532 O O . TRP A 1 194 ? -9.897 -3.399 3.041 1.00 96.38 194 TRP A O 1
ATOM 1542 N N . ALA A 1 195 ? -8.512 -3.163 4.781 1.00 97.50 195 ALA A N 1
ATOM 1543 C CA . ALA A 1 195 ? -9.536 -2.603 5.653 1.00 97.50 195 ALA A CA 1
ATOM 1544 C C . ALA A 1 195 ? -9.781 -1.126 5.314 1.00 97.50 195 ALA A C 1
ATOM 1546 O O . ALA A 1 195 ? -8.869 -0.306 5.344 1.00 97.50 195 ALA A O 1
ATOM 1547 N N . GLN A 1 196 ? -11.025 -0.780 4.997 1.00 96.00 196 GLN A N 1
ATOM 1548 C CA . GLN A 1 196 ? -11.445 0.601 4.748 1.00 96.00 196 GLN A CA 1
ATOM 1549 C C . GLN A 1 196 ? -11.900 1.296 6.030 1.00 96.00 196 GLN A C 1
ATOM 1551 O O . GLN A 1 196 ? -11.814 2.519 6.154 1.00 96.00 196 GLN A O 1
ATOM 1556 N N . SER A 1 197 ? -12.451 0.517 6.955 1.00 96.56 197 SER A N 1
ATOM 1557 C CA . SER A 1 197 ? -12.911 0.984 8.254 1.00 96.56 197 SER A CA 1
ATOM 1558 C C . SER A 1 197 ? -12.999 -0.177 9.238 1.00 96.56 197 SER A C 1
ATOM 1560 O O . SER A 1 197 ? -12.775 -1.332 8.874 1.00 96.56 197 SER A O 1
ATOM 1562 N N . TYR A 1 198 ? -13.335 0.136 10.484 1.00 98.25 198 TYR A N 1
ATOM 1563 C CA . TYR A 1 198 ? -13.433 -0.832 11.561 1.00 98.25 198 TYR A CA 1
ATOM 1564 C C . TYR A 1 198 ? -14.716 -0.658 12.366 1.00 98.25 198 TYR A C 1
ATOM 1566 O O . TYR A 1 198 ? -15.282 0.437 12.476 1.00 98.25 198 TYR A O 1
ATOM 1574 N N . GLU A 1 199 ? -15.132 -1.762 12.970 1.00 98.56 199 GLU A N 1
ATOM 1575 C CA . GLU A 1 199 ? -16.102 -1.791 14.054 1.00 98.56 199 GLU A CA 1
ATOM 1576 C C . GLU A 1 199 ? -15.392 -2.050 15.375 1.00 98.56 199 GLU A C 1
ATOM 1578 O O . GLU A 1 199 ? -14.435 -2.825 15.441 1.00 98.56 199 GLU A O 1
ATOM 1583 N N . ILE A 1 200 ? -15.908 -1.443 16.438 1.00 98.50 200 ILE A N 1
ATOM 1584 C CA . ILE A 1 200 ? -15.501 -1.751 17.806 1.00 98.50 200 ILE A CA 1
ATOM 1585 C C . ILE A 1 200 ? -16.601 -2.592 18.429 1.00 98.50 200 ILE A C 1
ATOM 1587 O O . ILE A 1 200 ? -17.774 -2.208 18.387 1.00 98.50 200 ILE A O 1
ATOM 1591 N N . LEU A 1 201 ? -16.214 -3.719 19.012 1.00 98.44 201 LEU A N 1
ATOM 1592 C CA . LEU A 1 201 ? -17.103 -4.600 19.748 1.00 98.44 201 LEU A CA 1
ATOM 1593 C C . LEU A 1 201 ? -16.807 -4.511 21.241 1.00 98.44 201 LEU A C 1
ATOM 1595 O O . LEU A 1 201 ? -15.650 -4.344 21.631 1.00 98.44 201 LEU A O 1
ATOM 1599 N N . GLY A 1 202 ? -17.842 -4.661 22.061 1.00 97.69 202 GLY A N 1
ATOM 1600 C CA . GLY A 1 202 ? -17.713 -4.708 23.510 1.00 97.69 202 GLY A CA 1
ATOM 1601 C C . GLY A 1 202 ? -18.629 -5.740 24.162 1.00 97.69 202 GLY A C 1
ATOM 1602 O O . GLY A 1 202 ? -19.751 -5.971 23.701 1.00 97.69 202 GLY A O 1
ATOM 1603 N N . ALA A 1 203 ? -18.143 -6.356 25.238 1.00 95.81 203 ALA A N 1
ATOM 1604 C CA . ALA A 1 203 ? -18.847 -7.379 26.008 1.00 95.81 203 ALA A CA 1
ATOM 1605 C C . ALA A 1 203 ? -18.489 -7.306 27.501 1.00 95.81 203 ALA A C 1
ATOM 1607 O O . ALA A 1 203 ? -17.396 -6.879 27.878 1.00 95.81 203 ALA A O 1
ATOM 1608 N N . GLY A 1 204 ? -19.408 -7.743 28.368 1.00 91.69 204 GLY A N 1
ATOM 1609 C CA . GLY A 1 204 ? -19.146 -7.862 29.809 1.00 91.69 204 GLY A CA 1
ATOM 1610 C C . GLY A 1 204 ? -18.298 -9.087 30.173 1.00 91.69 204 GLY A C 1
ATOM 1611 O O . GLY A 1 204 ? -17.558 -9.064 31.149 1.00 91.69 204 GLY A O 1
ATOM 1612 N N . SER A 1 205 ? -18.362 -10.152 29.370 1.00 87.94 205 SER A N 1
ATOM 1613 C CA . SER A 1 205 ? -17.574 -11.383 29.530 1.00 87.94 205 SER A CA 1
ATOM 1614 C C . SER A 1 205 ? -17.321 -12.029 28.164 1.00 87.94 205 SER A C 1
ATOM 1616 O O . SER A 1 205 ? -18.054 -11.728 27.223 1.00 87.94 205 SER A O 1
ATOM 1618 N N . LEU A 1 206 ? -16.322 -12.913 28.056 1.00 86.88 206 LEU A N 1
ATOM 1619 C CA . LEU A 1 206 ? -15.985 -13.594 26.795 1.00 86.88 206 LEU A CA 1
ATOM 1620 C C . LEU A 1 206 ? -17.127 -14.466 26.252 1.00 86.88 206 LEU A C 1
ATOM 1622 O O . LEU A 1 206 ? -17.292 -14.540 25.038 1.00 86.88 206 LEU A O 1
ATOM 1626 N N . ASP A 1 207 ? -17.915 -15.071 27.146 1.00 85.25 207 ASP A N 1
ATOM 1627 C CA . ASP A 1 207 ? -18.990 -16.016 26.807 1.00 85.25 207 ASP A CA 1
ATOM 1628 C C . ASP A 1 207 ? -20.354 -15.337 26.564 1.00 85.25 207 ASP A C 1
ATOM 1630 O O . ASP A 1 207 ? -21.360 -16.012 26.351 1.00 85.25 207 ASP A O 1
ATOM 1634 N N . GLN A 1 208 ? -20.416 -14.004 26.636 1.00 80.62 208 GLN A N 1
ATOM 1635 C CA . GLN A 1 208 ? -21.632 -13.224 26.386 1.00 80.62 208 GLN A CA 1
ATOM 1636 C C . GLN A 1 208 ? -21.679 -12.665 24.962 1.00 80.62 208 GLN A C 1
ATOM 1638 O O . GLN A 1 208 ? -20.672 -12.597 24.257 1.00 80.62 208 GLN A O 1
ATOM 1643 N N . ASP A 1 209 ? -22.864 -12.189 24.571 1.00 88.88 209 ASP A N 1
ATOM 1644 C CA . ASP A 1 209 ? -23.062 -11.513 23.295 1.00 88.88 209 ASP A CA 1
ATOM 1645 C C . ASP A 1 209 ? -22.215 -10.236 23.193 1.00 88.88 209 ASP A C 1
ATOM 1647 O O . ASP A 1 209 ? -22.291 -9.311 24.012 1.00 88.88 209 ASP A O 1
ATOM 1651 N N . TRP A 1 210 ? -21.430 -10.178 22.123 1.00 96.88 210 TRP A N 1
ATOM 1652 C CA . TRP A 1 210 ? -20.630 -9.022 21.755 1.00 96.88 210 TRP A CA 1
ATOM 1653 C C . TRP A 1 210 ? -21.484 -7.992 21.022 1.00 96.88 210 TRP A C 1
ATOM 1655 O O . TRP A 1 210 ? -22.085 -8.276 19.987 1.00 96.88 210 TRP A O 1
ATOM 1665 N N . ASN A 1 211 ? -21.499 -6.764 21.534 1.00 97.50 211 ASN A N 1
ATOM 1666 C CA . ASN A 1 211 ? -22.252 -5.665 20.945 1.00 97.50 211 ASN A CA 1
ATOM 1667 C C . ASN A 1 211 ? -21.338 -4.813 20.072 1.00 97.50 211 ASN A C 1
ATOM 1669 O O . ASN A 1 211 ? -20.247 -4.438 20.498 1.00 97.50 211 ASN A O 1
ATOM 1673 N N . VAL A 1 212 ? -21.797 -4.448 18.875 1.00 98.00 212 VAL A N 1
ATOM 1674 C CA . VAL A 1 212 ? -21.124 -3.424 18.070 1.00 98.00 212 VAL A CA 1
ATOM 1675 C C . VAL A 1 212 ? -21.373 -2.068 18.726 1.00 98.00 212 VAL A C 1
ATOM 1677 O O . VAL A 1 212 ? -22.481 -1.531 18.689 1.00 98.00 212 VAL A O 1
ATOM 1680 N N . ILE A 1 213 ? -20.335 -1.512 19.346 1.00 98.06 213 ILE A N 1
ATOM 1681 C CA . ILE A 1 213 ? -20.411 -0.243 20.072 1.00 98.06 213 ILE A CA 1
ATOM 1682 C C . ILE A 1 213 ? -19.994 0.949 19.211 1.00 98.06 213 ILE A C 1
ATOM 1684 O O . ILE A 1 213 ? -20.363 2.079 19.519 1.00 98.06 213 ILE A O 1
ATOM 1688 N N . SER A 1 214 ? -19.269 0.735 18.112 1.00 97.81 214 SER A N 1
ATOM 1689 C CA . SER A 1 214 ? -18.972 1.780 17.126 1.00 97.81 214 SER A CA 1
ATOM 1690 C C . SER A 1 214 ? -18.741 1.180 15.741 1.00 97.81 214 SER A C 1
ATOM 1692 O O . SER A 1 214 ? -18.300 0.039 15.636 1.00 97.81 214 SER A O 1
ATOM 1694 N N . THR A 1 215 ? -19.028 1.939 14.685 1.00 96.69 215 THR A N 1
ATOM 1695 C CA . THR A 1 215 ? -18.919 1.509 13.280 1.00 96.69 215 THR A CA 1
ATOM 1696 C C . THR A 1 215 ? -18.244 2.582 12.436 1.00 96.69 215 THR A C 1
ATOM 1698 O O . THR A 1 215 ? -18.198 3.748 12.834 1.00 96.69 215 THR A O 1
ATOM 1701 N N . ASN A 1 216 ? -17.779 2.202 11.241 1.00 94.12 216 ASN A N 1
ATOM 1702 C CA . ASN A 1 216 ? -17.207 3.111 10.242 1.00 94.12 216 ASN A CA 1
ATOM 1703 C C . ASN A 1 216 ? -16.019 3.926 10.774 1.00 94.12 216 ASN A C 1
ATOM 1705 O O . ASN A 1 216 ? -15.886 5.111 10.470 1.00 94.12 216 ASN A O 1
ATOM 1709 N N . ILE A 1 217 ? -15.169 3.304 11.594 1.00 95.56 217 ILE A N 1
ATOM 1710 C CA . ILE A 1 217 ? -13.977 3.952 12.137 1.00 95.56 217 ILE A CA 1
ATOM 1711 C C . ILE A 1 217 ? -12.838 3.835 11.124 1.00 95.56 217 ILE A C 1
ATOM 1713 O O . ILE A 1 217 ? -12.369 2.721 10.917 1.00 95.56 217 ILE A O 1
ATOM 1717 N N . PRO A 1 218 ? -12.377 4.917 10.476 1.00 94.31 218 PRO A N 1
ATOM 1718 C CA . PRO A 1 218 ? -11.189 4.840 9.641 1.00 94.31 218 PRO A CA 1
ATOM 1719 C C . PRO A 1 218 ? -9.926 4.817 10.509 1.00 94.31 218 PRO A C 1
ATOM 1721 O O . PRO A 1 218 ? -9.902 5.360 11.616 1.00 94.31 218 PRO A O 1
ATOM 1724 N N . ASP A 1 219 ? -8.851 4.250 9.977 1.00 95.00 219 ASP A N 1
ATOM 1725 C CA . ASP A 1 219 ? -7.508 4.294 10.561 1.00 95.00 219 ASP A CA 1
ATOM 1726 C C . ASP A 1 219 ? -6.509 5.064 9.686 1.00 95.00 219 ASP A C 1
ATOM 1728 O O . ASP A 1 219 ? -5.305 4.984 9.918 1.00 95.00 219 ASP A O 1
ATOM 1732 N N . ASN A 1 220 ? -6.992 5.872 8.732 1.00 93.94 220 ASN A N 1
ATOM 1733 C CA . ASN A 1 220 ? -6.183 6.730 7.855 1.00 93.94 220 ASN A CA 1
ATOM 1734 C C . ASN A 1 220 ? -5.613 7.974 8.561 1.00 93.94 220 ASN A C 1
ATOM 1736 O O . ASN A 1 220 ? -5.732 9.113 8.104 1.00 93.94 220 ASN A O 1
ATOM 1740 N N . VAL A 1 221 ? -5.005 7.733 9.715 1.00 93.50 221 VAL A N 1
ATOM 1741 C CA . VAL A 1 221 ? -4.343 8.709 10.572 1.00 93.50 221 VAL A CA 1
ATOM 1742 C C . VAL A 1 221 ? -2.836 8.468 10.578 1.00 93.50 221 VAL A C 1
ATOM 1744 O O . VAL A 1 221 ? -2.349 7.387 10.235 1.00 93.50 221 VAL A O 1
ATOM 1747 N N . ASP A 1 222 ? -2.095 9.488 11.002 1.00 93.94 222 ASP A N 1
ATOM 1748 C CA . ASP A 1 222 ? -0.644 9.409 11.176 1.00 93.94 222 ASP A CA 1
ATOM 1749 C C . ASP A 1 222 ? -0.234 8.273 12.141 1.00 93.94 222 ASP A C 1
ATOM 1751 O O . ASP A 1 222 ? -1.020 7.883 13.020 1.00 93.94 222 ASP A O 1
ATOM 1755 N N . PRO A 1 223 ? 1.028 7.802 12.060 1.00 94.62 223 PRO A N 1
ATOM 1756 C CA . PRO A 1 223 ? 1.553 6.765 12.941 1.00 94.62 223 PRO A CA 1
ATOM 1757 C C . PRO A 1 223 ? 1.266 7.038 14.422 1.00 94.62 223 PRO A C 1
ATOM 1759 O O . PRO A 1 223 ? 1.653 8.074 14.969 1.00 94.62 223 PRO A O 1
ATOM 1762 N N . GLY A 1 224 ? 0.618 6.088 15.095 1.00 93.25 224 GLY A N 1
ATOM 1763 C CA . GLY A 1 224 ? 0.370 6.148 16.535 1.00 93.25 224 GLY A CA 1
ATOM 1764 C C . GLY A 1 224 ? -0.706 7.141 16.980 1.00 93.25 224 GLY A C 1
ATOM 1765 O O . GLY A 1 224 ? -0.799 7.407 18.176 1.00 93.25 224 GLY A O 1
ATOM 1766 N N . GLN A 1 225 ? -1.499 7.710 16.063 1.00 92.88 225 GLN A N 1
ATOM 1767 C CA . GLN A 1 225 ? -2.564 8.664 16.413 1.00 92.88 225 GLN A CA 1
ATOM 1768 C C . GLN A 1 225 ? -3.956 8.036 16.535 1.00 92.88 225 GLN A C 1
ATOM 1770 O O . GLN A 1 225 ? -4.891 8.696 16.990 1.00 92.88 225 GLN A O 1
ATOM 1775 N N . LEU A 1 226 ? -4.108 6.767 16.159 1.00 94.56 226 LEU A N 1
ATOM 1776 C CA . LEU A 1 226 ? -5.370 6.052 16.283 1.00 94.56 226 LEU A CA 1
ATOM 1777 C C . LEU A 1 226 ? -5.677 5.774 17.760 1.00 94.56 226 LEU A C 1
ATOM 1779 O O . LEU A 1 226 ? -4.938 5.051 18.428 1.00 94.56 226 LEU A O 1
ATOM 1783 N N . PHE A 1 227 ? -6.774 6.334 18.263 1.00 95.38 227 PHE A N 1
ATOM 1784 C CA . PHE A 1 227 ? -7.202 6.168 19.648 1.00 95.38 227 PHE A CA 1
ATOM 1785 C C . PHE A 1 227 ? -8.719 6.239 19.766 1.00 95.38 227 PHE A C 1
ATOM 1787 O O . PHE A 1 227 ? -9.326 7.243 19.387 1.00 95.38 227 PHE A O 1
ATOM 1794 N N . ILE A 1 228 ? -9.310 5.207 20.363 1.00 96.56 228 ILE A N 1
ATOM 1795 C CA . ILE A 1 228 ? -10.736 5.157 20.671 1.00 96.56 228 ILE A CA 1
ATOM 1796 C C . ILE A 1 228 ? -10.914 5.060 22.188 1.00 96.56 228 ILE A C 1
ATOM 1798 O O . ILE A 1 228 ? -10.475 4.072 22.777 1.00 96.56 228 ILE A O 1
ATOM 1802 N N . PRO A 1 229 ? -11.528 6.060 22.849 1.00 95.81 229 PRO A N 1
ATOM 1803 C CA . PRO A 1 229 ? -11.749 6.002 24.289 1.00 95.81 229 PRO A CA 1
ATOM 1804 C C . PRO A 1 229 ? -12.727 4.876 24.624 1.00 95.81 229 PRO A C 1
ATOM 1806 O O . PRO A 1 229 ? -13.717 4.696 23.920 1.00 95.81 229 PRO A O 1
ATOM 1809 N N . LEU A 1 230 ? -12.470 4.151 25.712 1.00 95.88 230 LEU A N 1
ATOM 1810 C CA . LEU A 1 230 ? -13.328 3.066 26.185 1.00 95.88 230 LEU A CA 1
ATOM 1811 C C . LEU A 1 230 ? -13.897 3.370 27.572 1.00 95.88 230 LEU A C 1
ATOM 1813 O O . LEU A 1 230 ? -13.267 4.061 28.374 1.00 95.88 230 LEU A O 1
ATOM 1817 N N . ASN A 1 231 ? -15.077 2.815 27.855 1.00 95.06 231 ASN A N 1
ATOM 1818 C CA . ASN A 1 231 ? -15.664 2.790 29.191 1.00 95.06 231 ASN A CA 1
ATOM 1819 C C . ASN A 1 231 ? -15.773 1.331 29.672 1.00 95.06 231 ASN A C 1
ATOM 1821 O O . ASN A 1 231 ? -16.706 0.638 29.267 1.00 95.06 231 ASN A O 1
ATOM 1825 N N . PRO A 1 232 ? -14.854 0.857 30.530 1.00 93.25 232 PRO A N 1
ATOM 1826 C CA . PRO A 1 232 ? -14.874 -0.519 31.026 1.00 93.25 232 PRO A CA 1
ATOM 1827 C C . PRO A 1 232 ? -16.042 -0.825 31.978 1.00 93.25 232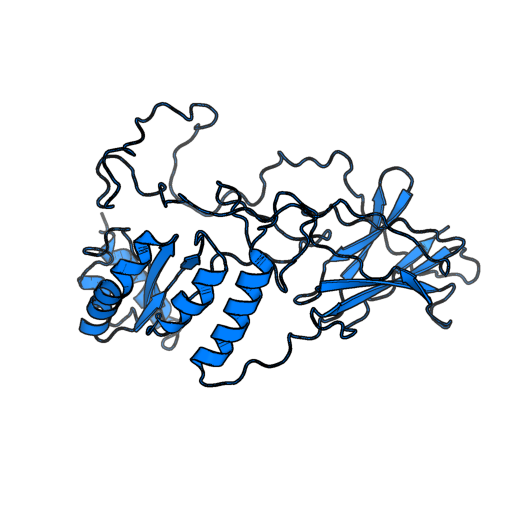 PRO A C 1
ATOM 1829 O O . PRO A 1 232 ? -16.313 -1.992 32.223 1.00 93.25 232 PRO A O 1
ATOM 1832 N N . ILE A 1 233 ? -16.747 0.185 32.503 1.00 94.00 233 ILE A N 1
ATOM 1833 C CA . ILE A 1 233 ? -17.923 -0.006 33.373 1.00 94.00 233 ILE A CA 1
ATOM 1834 C C . ILE A 1 233 ? -19.192 -0.263 32.541 1.00 94.00 233 ILE A C 1
ATOM 1836 O O . ILE A 1 233 ? -20.092 -0.975 32.976 1.00 94.00 233 ILE A O 1
ATOM 1840 N N . GLU A 1 234 ? -19.264 0.297 31.330 1.00 95.06 234 GLU A N 1
ATOM 1841 C CA . GLU A 1 234 ? -20.388 0.128 30.398 1.00 95.06 234 GLU A CA 1
ATOM 1842 C C . GLU A 1 234 ? -19.887 -0.397 29.034 1.00 95.06 234 GLU A C 1
ATOM 1844 O O . GLU A 1 234 ? -20.017 0.300 28.023 1.00 95.06 234 GLU A O 1
ATOM 1849 N N . PRO A 1 235 ? -19.300 -1.609 28.965 1.00 94.88 235 PRO A N 1
ATOM 1850 C CA . PRO A 1 235 ? -18.572 -2.068 27.779 1.00 94.88 235 PRO A CA 1
ATOM 1851 C C . PRO A 1 235 ? -19.443 -2.268 26.538 1.00 94.88 235 PRO A C 1
ATOM 1853 O O . PRO A 1 235 ? -18.929 -2.251 25.427 1.00 94.88 235 PRO A O 1
ATOM 1856 N N . THR A 1 236 ? -20.756 -2.428 26.697 1.00 96.25 236 THR A N 1
ATOM 1857 C CA . THR A 1 236 ? -21.712 -2.627 25.595 1.00 96.25 236 THR A CA 1
ATOM 1858 C C . THR A 1 236 ? -22.353 -1.327 25.104 1.00 96.25 236 THR A C 1
ATOM 1860 O O . THR A 1 236 ? -23.160 -1.336 24.175 1.00 96.25 236 THR A O 1
ATOM 1863 N N . LYS A 1 237 ? -22.018 -0.185 25.715 1.00 96.75 237 LYS A N 1
ATOM 1864 C CA . LYS A 1 237 ? -22.621 1.106 25.383 1.00 96.75 237 LYS A CA 1
ATOM 1865 C C . LYS A 1 237 ? -22.015 1.690 24.116 1.00 96.75 237 LYS A C 1
ATOM 1867 O O . LYS A 1 237 ? -20.798 1.775 23.979 1.00 96.75 237 LYS A O 1
ATOM 1872 N N . SER A 1 238 ? -22.871 2.168 23.214 1.00 96.94 238 SER A N 1
ATOM 1873 C CA . SER A 1 238 ? -22.423 2.768 21.958 1.00 96.94 238 SER A CA 1
ATOM 1874 C C . SER A 1 238 ? -21.557 4.015 22.169 1.00 96.94 238 SER A C 1
ATOM 1876 O O . SER A 1 238 ? -21.880 4.903 22.961 1.00 96.94 238 SER A O 1
ATOM 1878 N N . ILE A 1 239 ? -20.498 4.117 21.372 1.00 94.56 239 ILE A N 1
ATOM 1879 C CA . ILE A 1 239 ? -19.525 5.203 21.349 1.00 94.56 239 ILE A CA 1
ATOM 1880 C C . ILE A 1 239 ? -19.670 5.943 20.020 1.00 94.56 239 ILE A C 1
ATOM 1882 O O . ILE A 1 239 ? -19.537 5.361 18.942 1.00 94.56 239 ILE A O 1
ATOM 1886 N N . LYS A 1 240 ? -19.919 7.253 20.091 1.00 91.56 240 LYS A N 1
ATOM 1887 C CA . LYS A 1 240 ? -19.947 8.133 18.917 1.00 91.56 240 LYS A CA 1
ATOM 1888 C C . LYS A 1 240 ? -18.620 8.862 18.791 1.00 91.56 240 LYS A C 1
ATOM 1890 O O . LYS A 1 240 ? -18.277 9.674 19.648 1.00 91.56 240 LYS A O 1
ATOM 1895 N N . ILE A 1 241 ? -17.905 8.602 17.703 1.00 87.50 241 ILE A N 1
ATOM 1896 C CA . ILE A 1 241 ? -16.593 9.195 17.443 1.00 87.50 241 ILE A CA 1
ATOM 1897 C C . ILE A 1 241 ? -16.745 10.299 16.406 1.00 87.50 241 ILE A C 1
ATOM 1899 O O . ILE A 1 241 ? -17.361 10.113 15.357 1.00 87.50 241 ILE A O 1
ATOM 1903 N N . LYS A 1 242 ? -16.207 11.478 16.720 1.00 84.38 242 LYS A N 1
ATOM 1904 C CA . LYS A 1 242 ? -16.218 12.621 15.811 1.00 84.38 242 LYS A CA 1
ATOM 1905 C C . LYS A 1 242 ? -14.872 12.715 15.108 1.00 84.38 242 LYS A C 1
ATOM 1907 O O . LYS A 1 242 ? -13.887 13.113 15.723 1.00 84.38 242 LYS A O 1
ATOM 1912 N N . PHE A 1 243 ? -14.857 12.396 13.821 1.00 76.50 243 PHE A N 1
ATOM 1913 C CA . PHE A 1 243 ? -13.662 12.527 12.993 1.00 76.50 243 PHE A CA 1
ATOM 1914 C C . PHE A 1 243 ? -13.488 13.950 12.442 1.00 76.50 243 PHE A C 1
ATOM 1916 O O . PHE A 1 243 ? -14.469 14.703 12.336 1.00 76.50 243 PHE A O 1
ATOM 1923 N N . PRO A 1 244 ? -12.245 14.346 12.103 1.00 77.75 244 PRO A N 1
ATOM 1924 C CA . PRO A 1 244 ? -11.977 15.578 11.372 1.00 77.75 244 PRO A CA 1
ATOM 1925 C C . PRO A 1 244 ? -12.762 15.645 10.059 1.00 77.75 244 PRO A C 1
ATOM 1927 O O . PRO A 1 244 ? -13.140 14.627 9.479 1.00 77.75 244 PRO A O 1
ATOM 1930 N N . LYS A 1 245 ? -12.991 16.866 9.566 1.00 80.69 245 LYS A N 1
ATOM 1931 C CA . LYS A 1 245 ? -13.566 17.043 8.229 1.00 80.69 245 LYS A CA 1
ATOM 1932 C C . LYS A 1 245 ? -12.569 16.544 7.171 1.00 80.69 245 LYS A C 1
ATOM 1934 O O . LYS A 1 245 ? -11.384 16.847 7.319 1.00 80.69 245 LYS A O 1
ATOM 1939 N N . PRO A 1 246 ? -13.040 15.880 6.101 1.00 80.38 246 PRO A N 1
ATOM 1940 C CA . PRO A 1 246 ? -12.177 15.454 5.008 1.00 80.38 246 PRO A CA 1
AT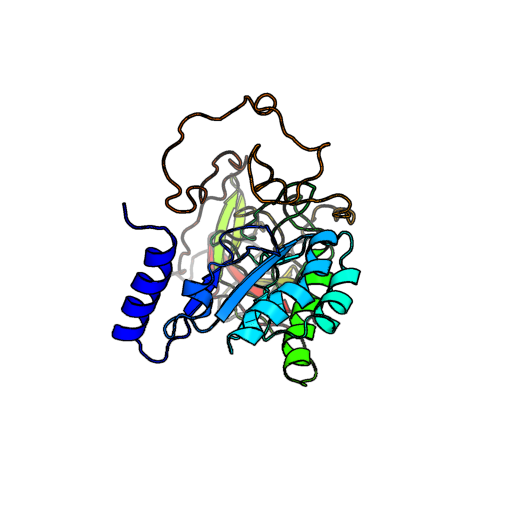OM 1941 C C . PRO A 1 246 ? -11.403 16.620 4.387 1.00 80.38 246 PRO A C 1
ATOM 1943 O O . PRO A 1 246 ? -11.930 17.729 4.231 1.00 80.38 246 PRO A O 1
ATOM 1946 N N . ILE A 1 247 ? -10.157 16.356 4.007 1.00 85.00 247 ILE A N 1
ATOM 1947 C CA . ILE A 1 247 ? -9.321 17.300 3.260 1.00 85.00 247 ILE A CA 1
ATOM 1948 C C . ILE A 1 247 ? -9.764 17.312 1.788 1.00 85.00 247 ILE A C 1
ATOM 1950 O O . ILE A 1 247 ? -10.154 16.291 1.232 1.00 85.00 247 ILE A O 1
ATOM 1954 N N . ARG A 1 248 ? -9.725 18.486 1.144 1.00 87.25 248 ARG A N 1
ATOM 1955 C CA . ARG A 1 248 ? -10.064 18.630 -0.284 1.00 87.25 248 ARG A CA 1
ATOM 1956 C C . ARG A 1 248 ? -8.998 17.991 -1.178 1.00 87.25 248 ARG A C 1
ATOM 1958 O O . ARG A 1 248 ? -7.816 18.145 -0.876 1.00 87.25 248 ARG A O 1
ATOM 1965 N N . LYS A 1 249 ? -9.418 17.401 -2.309 1.00 88.25 249 LYS A N 1
ATOM 1966 C CA . LYS A 1 249 ? -8.525 16.894 -3.369 1.00 88.25 249 LYS A CA 1
ATOM 1967 C C . LYS A 1 249 ? -7.535 17.977 -3.805 1.00 88.25 249 LYS A C 1
ATOM 1969 O O . LYS A 1 249 ? -7.915 19.133 -4.010 1.00 88.25 249 LYS A O 1
ATOM 1974 N N . LYS A 1 250 ? -6.266 17.597 -3.926 1.00 89.31 250 LYS A N 1
ATOM 1975 C CA . LYS A 1 250 ? -5.161 18.442 -4.373 1.00 89.31 250 LYS A CA 1
ATOM 1976 C C . LYS A 1 250 ? -4.504 17.806 -5.591 1.00 89.31 250 LYS A C 1
ATOM 1978 O O . LYS A 1 250 ? -4.243 16.613 -5.610 1.00 89.31 250 LYS A O 1
ATOM 1983 N N . SER A 1 251 ? -4.240 18.635 -6.592 1.00 89.12 251 SER A N 1
ATOM 1984 C CA . SER A 1 251 ? -3.510 18.249 -7.798 1.00 89.12 251 SER A CA 1
ATOM 1985 C C . SER A 1 251 ? -2.009 18.151 -7.525 1.00 89.12 251 SER A C 1
ATOM 1987 O O . SER A 1 251 ? -1.474 18.947 -6.749 1.00 89.12 251 SER A O 1
ATOM 1989 N N . HIS A 1 252 ? -1.326 17.250 -8.234 1.00 91.69 252 HIS A N 1
ATOM 1990 C CA . HIS A 1 252 ? 0.144 17.182 -8.274 1.00 91.69 252 HIS A CA 1
ATOM 1991 C C . HIS A 1 252 ? 0.743 17.999 -9.435 1.00 91.69 252 HIS A C 1
ATOM 1993 O O . HIS A 1 252 ? 1.916 17.848 -9.771 1.00 91.69 252 HIS A O 1
ATOM 1999 N N . ALA A 1 253 ? -0.055 18.867 -10.074 1.00 87.44 253 ALA A N 1
ATOM 2000 C CA . ALA A 1 253 ? 0.370 19.672 -11.220 1.00 87.44 253 ALA A CA 1
ATOM 2001 C C . ALA A 1 253 ? 1.691 20.414 -10.963 1.00 87.44 253 ALA A C 1
ATOM 2003 O O . ALA A 1 253 ? 1.899 21.048 -9.923 1.00 87.44 253 ALA A O 1
ATOM 2004 N N . GLY A 1 254 ? 2.574 20.372 -11.961 1.00 79.25 254 GLY A N 1
ATOM 2005 C CA . GLY A 1 254 ? 3.869 21.045 -11.912 1.00 79.25 254 GLY A CA 1
ATOM 2006 C C . GLY A 1 254 ? 4.892 20.381 -10.988 1.00 79.25 254 GLY A C 1
ATOM 2007 O O . GLY A 1 254 ? 5.900 21.016 -10.666 1.00 79.25 254 GLY A O 1
ATOM 2008 N N . TRP A 1 255 ? 4.651 19.145 -10.536 1.00 85.00 255 TRP A N 1
ATOM 2009 C CA . TRP A 1 255 ? 5.716 18.315 -9.984 1.00 85.00 255 TRP A CA 1
ATOM 2010 C C . TRP A 1 255 ? 6.742 17.973 -11.071 1.00 85.00 255 TRP A C 1
ATOM 2012 O O . TRP A 1 255 ? 6.390 17.752 -12.228 1.00 85.00 255 TRP A O 1
ATOM 2022 N N . MET A 1 256 ? 8.017 17.967 -10.690 1.00 75.06 256 MET A N 1
ATOM 2023 C CA . MET A 1 256 ? 9.133 17.535 -11.527 1.00 75.06 256 MET A CA 1
ATOM 2024 C C . MET A 1 256 ? 10.206 16.919 -10.635 1.00 75.06 256 MET A C 1
ATOM 2026 O O . MET A 1 256 ? 10.444 17.419 -9.531 1.00 75.06 256 MET A O 1
ATOM 2030 N N . ASP A 1 257 ? 10.901 15.904 -11.143 1.00 73.44 257 ASP A N 1
ATOM 2031 C CA . ASP A 1 257 ? 12.027 15.296 -10.443 1.00 73.44 257 ASP A CA 1
ATOM 2032 C C . ASP A 1 257 ? 13.255 16.215 -10.512 1.00 73.44 257 ASP A C 1
ATOM 2034 O O . ASP A 1 257 ? 13.996 16.236 -11.496 1.00 73.44 257 ASP A O 1
ATOM 2038 N N . SER A 1 258 ? 13.484 17.003 -9.460 1.00 71.06 258 SER A N 1
ATOM 2039 C CA . SER A 1 258 ? 14.659 17.875 -9.372 1.00 71.06 258 SER A CA 1
ATOM 2040 C C . SER A 1 258 ? 15.876 17.215 -8.722 1.00 71.06 258 SER A C 1
ATOM 2042 O O . SER A 1 258 ? 16.935 17.846 -8.658 1.00 71.06 258 SER A O 1
ATOM 2044 N N . LYS A 1 259 ? 15.763 15.972 -8.229 1.00 69.50 259 LYS A N 1
ATOM 2045 C CA . LYS A 1 259 ? 16.830 15.286 -7.472 1.00 69.50 259 LYS A CA 1
ATOM 2046 C C . LYS A 1 259 ? 18.108 15.135 -8.297 1.00 69.50 259 LYS A C 1
ATOM 2048 O O . LYS A 1 259 ? 19.210 15.189 -7.755 1.00 69.50 259 LYS A O 1
ATOM 2053 N N . TRP A 1 260 ? 17.952 15.020 -9.613 1.00 65.44 260 TRP A N 1
ATOM 2054 C CA . TRP A 1 260 ? 19.033 14.769 -10.563 1.00 65.44 260 TRP A CA 1
ATOM 2055 C C . TRP A 1 260 ? 19.464 16.014 -11.349 1.00 65.44 260 TRP A C 1
ATOM 2057 O O . TRP A 1 260 ? 20.342 15.924 -12.203 1.00 65.44 260 TRP A O 1
ATOM 2067 N N . CYS A 1 261 ? 18.920 17.194 -11.030 1.00 67.06 261 CYS A N 1
ATOM 2068 C CA . CYS A 1 261 ? 19.200 18.456 -11.729 1.00 67.06 261 CYS A CA 1
ATOM 2069 C C . CYS A 1 261 ? 20.464 19.192 -11.249 1.00 67.06 261 CYS A C 1
ATOM 2071 O O . CYS A 1 261 ? 20.573 20.416 -11.381 1.00 67.06 261 CYS A O 1
ATOM 2073 N N . ALA A 1 262 ? 21.436 18.470 -10.687 1.00 63.59 262 ALA A N 1
ATOM 2074 C CA . ALA A 1 262 ? 22.706 19.057 -10.278 1.00 63.59 262 ALA A CA 1
ATOM 2075 C C . ALA A 1 262 ? 23.459 19.653 -11.484 1.00 63.59 262 ALA A C 1
ATOM 2077 O O . ALA A 1 262 ? 23.396 19.147 -12.606 1.00 63.59 262 ALA A O 1
ATOM 2078 N N . ARG A 1 263 ? 24.197 20.746 -11.265 1.00 56.78 263 ARG A N 1
ATOM 2079 C CA . ARG A 1 263 ? 25.006 21.383 -12.314 1.00 56.78 263 ARG A CA 1
ATOM 2080 C C . ARG A 1 263 ? 26.060 20.391 -12.829 1.00 56.78 263 ARG A C 1
ATOM 2082 O O . ARG A 1 263 ? 26.880 19.929 -12.044 1.00 56.78 263 ARG A O 1
ATOM 2089 N N . GLY A 1 264 ? 26.041 20.099 -14.131 1.00 56.75 264 GLY A N 1
ATOM 2090 C CA . GLY A 1 264 ? 26.914 19.096 -14.759 1.00 56.75 264 GLY A CA 1
ATOM 2091 C C . GLY A 1 264 ? 26.336 17.675 -14.797 1.00 56.75 264 GLY A C 1
ATOM 2092 O O . GLY A 1 264 ? 27.008 16.776 -15.286 1.00 56.75 264 GLY A O 1
ATOM 2093 N N . SER A 1 265 ? 25.107 17.471 -14.307 1.00 57.72 265 SER A N 1
ATOM 2094 C CA . SER A 1 265 ? 24.381 16.207 -14.463 1.00 57.72 265 SER A CA 1
ATOM 2095 C C . SER A 1 265 ? 24.023 15.954 -15.935 1.00 57.72 265 SER A C 1
ATOM 2097 O O . SER A 1 265 ? 23.646 16.905 -16.626 1.00 57.72 265 SER A O 1
ATOM 2099 N N . PRO A 1 266 ? 24.081 14.695 -16.413 1.00 52.56 266 PRO A N 1
ATOM 2100 C CA . PRO A 1 266 ? 23.591 14.312 -17.737 1.00 52.56 266 PRO A CA 1
ATOM 2101 C C . PRO A 1 266 ? 22.056 14.372 -17.857 1.00 52.56 266 PRO A C 1
ATOM 2103 O O . PRO A 1 266 ? 21.532 14.215 -18.956 1.00 52.56 266 PRO A O 1
ATOM 2106 N N . ALA A 1 267 ? 21.323 14.602 -16.759 1.00 59.09 267 ALA A N 1
ATOM 2107 C CA . ALA A 1 267 ? 19.868 14.729 -16.782 1.00 59.09 267 ALA A CA 1
ATOM 2108 C C . ALA A 1 267 ? 19.411 15.974 -17.569 1.00 59.09 267 ALA A C 1
ATOM 2110 O O . ALA A 1 267 ? 19.937 17.077 -17.389 1.00 59.09 267 ALA A O 1
ATOM 2111 N N . SER A 1 268 ? 18.377 15.821 -18.401 1.00 53.38 268 SER A N 1
ATOM 2112 C CA . SER A 1 268 ? 17.802 16.887 -19.231 1.00 53.38 268 SER A CA 1
ATOM 2113 C C . SER A 1 268 ? 16.922 17.853 -18.422 1.00 53.38 268 SER A C 1
ATOM 2115 O O . SER A 1 268 ? 15.728 18.000 -18.675 1.00 53.38 268 SER A O 1
ATOM 2117 N N . CYS A 1 269 ? 17.490 18.523 -17.421 1.00 59.91 269 CYS A N 1
ATOM 2118 C CA . CYS A 1 269 ? 16.769 19.530 -16.648 1.00 59.91 269 CYS A CA 1
ATOM 2119 C C . CYS A 1 269 ? 16.752 20.877 -17.383 1.00 59.91 269 CYS A C 1
ATOM 2121 O O . CYS A 1 269 ? 17.769 21.343 -17.901 1.00 59.91 269 CYS A O 1
ATOM 2123 N N . SER A 1 270 ? 15.596 21.543 -17.429 1.00 52.94 270 SER A N 1
ATOM 2124 C CA . SER A 1 270 ? 15.484 22.834 -18.115 1.00 52.94 270 SER A CA 1
ATOM 2125 C C . SER A 1 270 ? 16.302 23.932 -17.406 1.00 52.94 270 SER A C 1
ATOM 2127 O O . SER A 1 270 ? 16.350 24.009 -16.179 1.00 52.94 270 SER A O 1
ATOM 2129 N N . LYS A 1 271 ? 16.938 24.831 -18.182 1.00 49.66 271 LYS A N 1
ATOM 2130 C CA . LYS A 1 271 ? 17.863 25.886 -17.690 1.00 49.66 271 LYS A CA 1
ATOM 2131 C C . LYS A 1 271 ? 17.276 26.813 -16.609 1.00 49.66 271 LYS A C 1
ATOM 2133 O O . LYS A 1 271 ? 18.038 27.438 -15.877 1.00 49.66 271 LYS A O 1
ATOM 2138 N N . LYS A 1 272 ? 15.944 26.898 -16.485 1.00 48.94 272 LYS A N 1
ATOM 2139 C CA . LYS A 1 272 ? 15.250 27.658 -15.425 1.00 48.94 272 LYS A CA 1
ATOM 2140 C C . LYS A 1 272 ? 15.398 27.039 -14.024 1.00 48.94 272 LYS A C 1
ATOM 2142 O O . LYS A 1 272 ? 15.076 27.707 -13.050 1.00 48.94 272 LYS A O 1
ATOM 2147 N N . PHE A 1 273 ? 15.894 25.805 -13.925 1.00 46.19 273 PHE A N 1
ATOM 2148 C CA . PHE A 1 273 ? 15.983 25.027 -12.685 1.00 46.19 273 PHE A CA 1
ATOM 2149 C C . PHE A 1 273 ? 17.416 24.631 -12.328 1.00 46.19 273 PHE A C 1
ATOM 2151 O O . PHE A 1 273 ? 17.623 23.717 -11.534 1.00 46.19 273 PHE A O 1
ATOM 2158 N N . HIS A 1 274 ? 18.423 25.328 -12.867 1.00 40.06 274 HIS A N 1
ATOM 2159 C CA . HIS A 1 274 ? 19.745 25.300 -12.250 1.00 40.06 274 HIS A CA 1
ATOM 2160 C C . HIS A 1 274 ? 19.635 25.921 -10.858 1.00 40.06 274 HIS A C 1
ATOM 2162 O O . HIS A 1 274 ? 19.743 27.136 -10.688 1.00 40.06 274 HIS A O 1
ATOM 2168 N N . VAL A 1 275 ? 19.387 25.073 -9.862 1.00 40.66 275 VAL A N 1
ATOM 2169 C CA . VAL A 1 275 ? 19.429 25.456 -8.459 1.00 40.66 275 VAL A CA 1
ATOM 2170 C C . VAL A 1 275 ? 20.870 25.868 -8.184 1.00 40.66 275 VAL A C 1
ATOM 2172 O O . VAL A 1 275 ? 21.789 25.047 -8.157 1.00 40.66 275 VAL A O 1
ATOM 2175 N N . SER A 1 276 ? 21.090 27.178 -8.061 1.00 34.72 276 SER A N 1
ATOM 2176 C CA . SER A 1 276 ? 22.326 27.691 -7.478 1.00 34.72 276 SER A CA 1
ATOM 2177 C C . SER A 1 276 ? 22.464 27.078 -6.080 1.00 34.72 276 SER A C 1
ATOM 2179 O O . SER A 1 276 ? 21.443 26.944 -5.409 1.00 34.72 276 SER A O 1
ATOM 2181 N N . PRO A 1 277 ? 23.670 26.745 -5.582 1.00 38.56 277 PRO A N 1
ATOM 2182 C CA . PRO A 1 277 ? 23.856 26.069 -4.287 1.00 38.56 277 PRO A CA 1
ATOM 2183 C C . PRO A 1 277 ? 23.418 26.872 -3.044 1.00 38.56 277 PRO A C 1
ATOM 2185 O O . PRO A 1 277 ? 23.860 26.582 -1.941 1.00 38.56 277 PRO A O 1
ATOM 2188 N N . LYS A 1 278 ? 22.615 27.925 -3.201 1.00 35.34 278 LYS A N 1
ATOM 2189 C CA . LYS A 1 278 ? 22.243 28.884 -2.167 1.00 35.34 278 LYS A CA 1
ATOM 2190 C C . LYS A 1 278 ? 20.738 29.127 -2.183 1.00 35.34 278 LYS A C 1
ATOM 2192 O O . LYS A 1 278 ? 20.303 30.183 -2.620 1.00 35.34 278 LYS A O 1
ATOM 2197 N N . GLN A 1 279 ? 19.968 28.142 -1.735 1.00 32.56 279 GLN A N 1
ATOM 2198 C CA . GLN A 1 279 ? 18.657 28.333 -1.102 1.00 32.56 279 GLN A CA 1
ATOM 2199 C C . GLN A 1 279 ? 18.170 26.982 -0.569 1.00 32.56 279 GLN A C 1
ATOM 2201 O O . GLN A 1 279 ? 17.276 26.371 -1.124 1.00 32.56 279 GLN A O 1
ATOM 2206 N N . ASP A 1 280 ? 18.872 26.493 0.450 1.00 33.59 280 ASP A N 1
ATOM 2207 C CA . ASP A 1 280 ? 18.367 25.594 1.497 1.00 33.59 280 ASP A CA 1
ATOM 2208 C C . ASP A 1 280 ? 19.475 25.509 2.557 1.00 33.59 280 ASP A C 1
ATOM 2210 O O . ASP A 1 280 ? 20.125 24.489 2.770 1.00 33.59 280 ASP A O 1
ATOM 2214 N N . ASP A 1 281 ? 19.768 26.661 3.170 1.00 29.17 281 ASP A N 1
ATOM 2215 C CA . ASP A 1 281 ? 20.841 26.812 4.165 1.00 29.17 281 ASP A CA 1
ATOM 2216 C C . ASP A 1 281 ? 20.356 26.552 5.602 1.00 29.17 281 ASP A C 1
ATOM 2218 O O . ASP A 1 281 ? 20.961 26.969 6.590 1.00 29.17 281 ASP A O 1
ATOM 2222 N N . HIS A 1 282 ? 19.260 25.807 5.748 1.00 32.41 282 HIS A N 1
ATOM 2223 C CA . HIS A 1 282 ? 18.910 25.202 7.022 1.00 32.41 282 HIS A CA 1
ATOM 2224 C C . HIS A 1 282 ? 18.955 23.682 6.894 1.00 32.41 282 HIS A C 1
ATOM 2226 O O . HIS A 1 282 ? 18.008 23.043 6.458 1.00 32.41 282 HIS A O 1
ATOM 2232 N N . GLN A 1 283 ? 20.092 23.152 7.365 1.00 32.50 283 GLN A N 1
ATOM 2233 C CA . GLN A 1 283 ? 20.413 21.744 7.627 1.00 32.50 283 GLN A CA 1
ATOM 2234 C C . GLN A 1 283 ? 21.050 20.942 6.480 1.00 32.50 283 GLN A C 1
ATOM 2236 O O . GLN A 1 283 ? 20.644 19.828 6.172 1.00 32.50 283 GLN A O 1
ATOM 2241 N N . ARG A 1 284 ? 22.175 21.434 5.946 1.00 31.89 284 ARG A N 1
ATOM 2242 C CA . ARG A 1 284 ? 23.256 20.552 5.475 1.00 31.89 284 ARG A CA 1
ATOM 2243 C C . ARG A 1 284 ? 24.471 20.689 6.386 1.00 31.89 284 ARG A C 1
ATOM 2245 O O . ARG A 1 284 ? 25.286 21.592 6.223 1.00 31.89 284 ARG A O 1
ATOM 2252 N N . LYS A 1 285 ? 24.613 19.756 7.324 1.00 26.92 285 LYS A N 1
ATOM 2253 C CA . LYS A 1 285 ? 25.932 19.309 7.768 1.00 26.92 285 LYS A CA 1
ATOM 2254 C C . LYS A 1 285 ? 26.020 17.804 7.546 1.00 26.92 285 LYS A C 1
ATOM 2256 O O . LYS A 1 285 ? 25.058 17.087 7.792 1.00 26.92 285 LYS A O 1
ATOM 2261 N N . ASP A 1 286 ? 27.188 17.421 7.053 1.00 29.81 286 ASP A N 1
ATOM 2262 C CA . ASP A 1 286 ? 27.729 16.073 6.887 1.00 29.81 286 ASP A CA 1
ATOM 2263 C C . ASP A 1 286 ? 27.378 15.354 5.576 1.00 29.81 286 ASP A C 1
ATOM 2265 O O . ASP A 1 286 ? 26.441 14.571 5.444 1.00 29.81 286 ASP A O 1
ATOM 2269 N N . ALA A 1 287 ? 28.231 15.622 4.584 1.00 34.47 287 ALA A N 1
ATOM 2270 C CA . ALA A 1 287 ? 28.429 14.786 3.416 1.00 34.47 287 ALA A CA 1
ATOM 2271 C C . ALA A 1 287 ? 29.349 13.606 3.775 1.00 34.47 287 ALA A C 1
ATOM 2273 O O . ALA A 1 287 ? 30.539 13.805 3.995 1.00 34.47 287 ALA A O 1
ATOM 2274 N N . HIS A 1 288 ? 28.811 12.385 3.758 1.00 25.89 288 HIS A N 1
ATOM 2275 C CA . HIS A 1 288 ? 29.557 11.143 3.535 1.00 25.89 288 HIS A CA 1
ATOM 2276 C C . HIS A 1 288 ? 28.625 10.100 2.900 1.00 25.89 288 HIS A C 1
ATOM 2278 O O . HIS A 1 288 ? 27.502 9.957 3.362 1.00 25.89 288 HIS A O 1
ATOM 2284 N N . HIS A 1 289 ? 29.122 9.444 1.838 1.00 27.69 289 HIS A N 1
ATOM 2285 C CA . HIS A 1 289 ? 28.667 8.235 1.116 1.00 27.69 289 HIS A CA 1
ATOM 2286 C C . HIS A 1 289 ? 27.184 7.786 1.191 1.00 27.69 289 HIS A C 1
ATOM 2288 O O . HIS A 1 289 ? 26.624 7.671 2.279 1.00 27.69 289 HIS A O 1
ATOM 2294 N N . PRO A 1 290 ? 26.562 7.382 0.060 1.00 32.69 290 PRO A N 1
ATOM 2295 C CA . PRO A 1 290 ? 25.183 6.900 0.033 1.00 32.69 290 PRO A CA 1
ATOM 2296 C C . PRO A 1 290 ? 25.105 5.465 0.583 1.00 32.69 290 PRO A C 1
ATOM 2298 O O . PRO A 1 290 ? 25.018 4.499 -0.161 1.00 32.69 290 PRO A O 1
ATOM 2301 N N . ASN A 1 291 ? 25.170 5.322 1.905 1.00 27.16 291 ASN A N 1
ATOM 2302 C CA . ASN A 1 291 ? 24.871 4.083 2.613 1.00 27.16 291 ASN A CA 1
ATOM 2303 C C . ASN A 1 291 ? 23.517 4.218 3.305 1.00 27.16 291 ASN A C 1
ATOM 2305 O O . ASN A 1 291 ? 23.415 4.966 4.276 1.00 27.16 291 ASN A O 1
ATOM 2309 N N . LEU A 1 292 ? 22.556 3.412 2.835 1.00 26.06 292 LEU A N 1
ATOM 2310 C CA . LEU A 1 292 ? 21.255 3.092 3.434 1.00 26.06 292 LEU A CA 1
ATOM 2311 C C . LEU A 1 292 ? 20.316 4.287 3.721 1.00 26.06 292 LEU A C 1
ATOM 2313 O O . LEU A 1 292 ? 20.757 5.377 4.078 1.00 26.06 292 LEU A O 1
ATOM 2317 N N . PRO A 1 293 ? 18.987 4.097 3.643 1.00 29.44 293 PRO A N 1
ATOM 2318 C CA . PRO A 1 293 ? 18.036 5.127 4.039 1.00 29.44 293 PRO A CA 1
ATOM 2319 C C . PRO A 1 293 ? 18.096 5.333 5.561 1.00 29.44 293 PRO A C 1
ATOM 2321 O O . PRO A 1 293 ? 17.363 4.729 6.341 1.00 29.44 293 PRO A O 1
ATOM 2324 N N . LYS A 1 294 ? 18.988 6.219 6.011 1.00 30.06 294 LYS A N 1
ATOM 2325 C CA . LYS A 1 294 ? 18.967 6.797 7.355 1.00 30.06 294 LYS A CA 1
ATOM 2326 C C . LYS A 1 294 ? 17.908 7.896 7.420 1.00 30.06 294 LYS A C 1
ATOM 2328 O O . LYS A 1 294 ? 18.258 9.058 7.532 1.00 30.06 294 LYS A O 1
ATOM 2333 N N . THR A 1 295 ? 16.632 7.519 7.397 1.00 31.38 295 THR A N 1
ATOM 2334 C CA . THR A 1 295 ? 15.522 8.317 7.959 1.00 31.38 295 THR A CA 1
ATOM 2335 C C . THR A 1 295 ? 14.290 7.434 8.189 1.00 31.38 295 THR A C 1
ATOM 2337 O O . THR A 1 295 ? 13.196 7.717 7.721 1.00 31.38 295 THR A O 1
ATOM 2340 N N . LEU A 1 296 ? 14.447 6.379 8.993 1.00 34.09 296 LEU A N 1
ATOM 2341 C CA . LEU A 1 296 ? 13.311 5.754 9.690 1.00 34.09 296 LEU A CA 1
ATOM 2342 C C . LEU A 1 296 ? 12.944 6.489 10.992 1.00 34.09 296 LEU A C 1
ATOM 2344 O O . LEU A 1 296 ? 12.046 6.067 11.701 1.00 34.09 296 LEU A O 1
ATOM 2348 N N . ASN A 1 297 ? 13.618 7.597 11.316 1.00 32.28 297 ASN A N 1
ATOM 2349 C CA . ASN A 1 297 ? 13.363 8.386 12.518 1.00 32.28 297 ASN A CA 1
ATOM 2350 C C . ASN A 1 297 ? 13.657 9.864 12.246 1.00 32.28 297 ASN A C 1
ATOM 2352 O O . ASN A 1 297 ? 14.774 10.322 12.472 1.00 32.28 297 ASN A O 1
ATOM 2356 N N . ASN A 1 298 ? 12.662 10.618 11.777 1.00 26.88 298 ASN A N 1
ATOM 2357 C CA . ASN A 1 298 ? 12.665 12.070 11.949 1.00 26.88 298 ASN A CA 1
ATOM 2358 C C . ASN A 1 298 ? 11.826 12.378 13.209 1.00 26.88 298 ASN A C 1
ATOM 2360 O O . ASN A 1 298 ? 10.606 12.215 13.164 1.00 26.88 298 ASN A O 1
ATOM 2364 N N . PRO A 1 299 ? 12.422 12.782 14.352 1.00 33.38 299 PRO A N 1
ATOM 2365 C CA . PRO A 1 299 ? 11.704 12.927 15.623 1.00 33.38 299 PRO A CA 1
ATOM 2366 C C . PRO A 1 299 ? 10.886 14.224 15.741 1.00 33.38 299 PRO A C 1
ATOM 2368 O O . PRO A 1 299 ? 10.433 14.572 16.829 1.00 33.38 299 PRO A O 1
ATOM 2371 N N . THR A 1 300 ? 10.674 14.970 14.656 1.00 30.72 300 THR A N 1
ATOM 2372 C CA . THR A 1 300 ? 9.939 16.246 14.696 1.00 30.72 300 THR A CA 1
ATOM 2373 C C . THR A 1 300 ? 8.418 16.088 14.763 1.00 30.72 300 THR A C 1
ATOM 2375 O O . THR A 1 300 ? 7.717 17.069 14.993 1.00 30.72 300 THR A O 1
ATOM 2378 N N . HIS A 1 301 ? 7.900 14.859 14.689 1.00 42.97 301 HIS A N 1
ATOM 2379 C CA . HIS A 1 301 ? 6.527 14.522 15.072 1.00 42.97 301 HIS A CA 1
ATOM 2380 C C . HIS A 1 301 ? 6.478 13.925 16.489 1.00 42.97 301 HIS A C 1
ATOM 2382 O O . HIS A 1 301 ? 5.946 12.842 16.716 1.00 42.97 301 HIS A O 1
ATOM 2388 N N . GLN A 1 302 ? 7.019 14.639 17.483 1.00 36.25 302 GLN A N 1
ATOM 2389 C CA . GLN A 1 302 ? 6.621 14.390 18.868 1.00 36.25 302 GLN A CA 1
ATOM 2390 C C . GLN A 1 302 ? 5.135 14.738 18.999 1.00 36.25 302 GLN A C 1
ATOM 2392 O O . GLN A 1 302 ? 4.741 15.907 19.022 1.00 36.25 302 GLN A O 1
ATOM 2397 N N . SER A 1 303 ? 4.300 13.698 19.039 1.00 42.31 303 SER A N 1
ATOM 2398 C CA . SER A 1 303 ? 2.888 13.797 19.383 1.00 42.31 303 SER A CA 1
ATOM 2399 C C . SER A 1 303 ? 2.752 14.616 20.665 1.00 42.31 303 SER A C 1
ATOM 2401 O O . SER A 1 303 ? 3.368 14.278 21.677 1.00 42.31 303 SER A O 1
ATOM 2403 N N . ARG A 1 304 ? 1.900 15.645 20.674 1.00 45.31 304 ARG A N 1
ATOM 2404 C CA . ARG A 1 304 ? 1.547 16.341 21.926 1.00 45.31 304 ARG A CA 1
ATOM 2405 C C . ARG A 1 304 ? 0.818 15.434 22.933 1.00 45.31 304 ARG A C 1
ATOM 2407 O O . ARG A 1 304 ? 0.643 15.836 24.075 1.00 45.31 304 ARG A O 1
ATOM 2414 N N . HIS A 1 305 ? 0.467 14.209 22.536 1.00 52.31 305 HIS A N 1
ATOM 2415 C CA . HIS A 1 305 ? -0.087 13.162 23.385 1.00 52.31 305 HIS A CA 1
ATOM 2416 C C . HIS A 1 305 ? 0.465 11.805 22.930 1.00 52.31 305 HIS A C 1
ATOM 2418 O O . HIS A 1 305 ? -0.058 11.217 21.987 1.00 52.31 305 HIS A O 1
ATOM 2424 N N . SER A 1 306 ? 1.551 11.324 23.537 1.00 63.56 306 SER A N 1
ATOM 2425 C CA . SER A 1 306 ? 2.032 9.972 23.248 1.00 63.56 306 SER A CA 1
ATOM 2426 C C . SER A 1 306 ? 1.089 8.962 23.894 1.00 63.56 306 SER A C 1
ATOM 2428 O O . SER A 1 306 ? 0.912 8.952 25.113 1.00 63.56 306 SER A O 1
ATOM 2430 N N . LEU A 1 307 ? 0.467 8.116 23.071 1.00 83.06 307 LEU A N 1
ATOM 2431 C CA . LEU A 1 307 ? -0.279 6.965 23.565 1.00 83.06 307 LEU A CA 1
ATOM 2432 C C . LEU A 1 307 ? 0.682 6.049 24.317 1.00 83.06 307 LEU A C 1
ATOM 2434 O O . LEU A 1 307 ? 1.719 5.643 23.787 1.00 83.06 307 LEU A O 1
ATOM 2438 N N . VAL A 1 308 ? 0.343 5.736 25.563 1.00 85.19 308 VAL A N 1
ATOM 2439 C CA . VAL A 1 308 ? 1.145 4.829 26.385 1.00 85.19 308 VAL A CA 1
ATOM 2440 C C . VAL A 1 308 ? 0.473 3.458 26.373 1.00 85.19 308 VAL A C 1
ATOM 2442 O O . VAL A 1 308 ? -0.701 3.386 26.743 1.00 85.19 308 VAL A O 1
ATOM 2445 N N . PRO A 1 309 ? 1.178 2.383 25.974 1.00 86.62 309 PRO A N 1
ATOM 2446 C CA . PRO A 1 309 ? 0.634 1.033 26.021 1.00 86.62 309 PRO A CA 1
ATOM 2447 C C . PRO A 1 309 ? 0.178 0.649 27.430 1.00 86.62 309 PRO A C 1
ATOM 2449 O O . PRO A 1 309 ? 0.846 0.952 28.422 1.00 86.62 309 PRO A O 1
ATOM 2452 N N . LEU A 1 310 ? -0.950 -0.047 27.502 1.00 85.62 310 LEU A N 1
ATOM 2453 C CA . LEU A 1 310 ? -1.424 -0.735 28.696 1.00 85.62 310 LEU A CA 1
ATOM 2454 C C . LEU A 1 310 ? -1.177 -2.235 28.522 1.00 85.62 310 LEU A C 1
ATOM 2456 O O . LEU A 1 310 ? -1.251 -2.765 27.413 1.00 85.62 310 LEU A O 1
ATOM 2460 N N . LYS A 1 311 ? -0.870 -2.930 29.619 1.00 78.25 311 LYS A N 1
ATOM 2461 C CA . LYS A 1 311 ? -0.812 -4.392 29.587 1.00 78.25 311 LYS A CA 1
ATOM 2462 C C . LYS A 1 311 ? -2.235 -4.925 29.470 1.00 78.25 311 LYS A C 1
ATOM 2464 O O . LYS A 1 311 ? -3.104 -4.494 30.221 1.00 78.25 311 LYS A O 1
ATOM 2469 N N . SER A 1 312 ? -2.445 -5.859 28.547 1.00 69.50 312 SER A N 1
ATOM 2470 C CA . SER A 1 312 ? -3.647 -6.686 28.577 1.00 69.50 312 SER A CA 1
ATOM 2471 C C . SER A 1 312 ? -3.575 -7.559 29.825 1.00 69.50 312 SER A C 1
ATOM 2473 O O . SER A 1 312 ? -2.586 -8.267 30.024 1.00 69.50 312 SER A O 1
ATOM 2475 N N . GLU A 1 313 ? -4.587 -7.476 30.678 1.00 70.94 313 GLU A N 1
ATOM 2476 C CA . GLU A 1 313 ? -4.732 -8.359 31.830 1.00 70.94 313 GLU A CA 1
ATOM 2477 C C . GLU A 1 313 ? -5.730 -9.446 31.459 1.00 70.94 313 GLU A C 1
ATOM 2479 O O . GLU A 1 313 ? -6.822 -9.140 31.003 1.00 70.94 313 GLU A O 1
ATOM 2484 N N . THR A 1 314 ? -5.393 -10.716 31.655 1.00 72.31 314 THR A N 1
ATOM 2485 C CA . THR A 1 314 ? -6.424 -11.756 31.649 1.00 72.31 314 THR A CA 1
ATOM 2486 C C . THR A 1 314 ? -7.142 -11.660 32.994 1.00 72.31 314 THR A C 1
ATOM 2488 O O . THR A 1 314 ? -6.462 -11.744 34.022 1.00 72.31 314 THR A O 1
ATOM 2491 N N . PRO A 1 315 ? -8.469 -11.465 33.051 1.00 71.88 315 PRO A N 1
ATOM 2492 C CA . PRO A 1 315 ? -9.178 -11.507 34.319 1.00 71.88 315 PRO A CA 1
ATOM 2493 C C . PRO A 1 315 ? -9.062 -12.929 34.880 1.00 71.88 315 PRO A C 1
ATOM 2495 O O . PRO A 1 315 ? -9.708 -13.861 34.414 1.00 71.88 315 PRO A O 1
ATOM 2498 N N . HIS A 1 316 ? -8.166 -13.104 35.852 1.00 62.00 316 HIS A N 1
ATOM 2499 C CA . HIS A 1 316 ? -7.924 -14.384 36.522 1.00 62.00 316 HIS A CA 1
ATOM 2500 C C . HIS A 1 316 ? -8.978 -14.696 37.590 1.00 62.00 316 HIS A C 1
ATOM 2502 O O . HIS A 1 316 ? -9.029 -15.819 38.082 1.00 62.00 316 HIS A O 1
ATOM 2508 N N . ASP A 1 317 ? -9.797 -13.708 37.954 1.00 60.16 317 ASP A N 1
ATOM 2509 C CA . ASP A 1 317 ? -10.780 -13.813 39.020 1.00 60.16 317 ASP A CA 1
ATOM 2510 C C . ASP A 1 317 ? -12.147 -13.303 38.552 1.00 60.16 317 ASP A C 1
ATOM 2512 O O . ASP A 1 317 ? -12.259 -12.238 37.941 1.00 60.16 317 ASP A O 1
ATOM 2516 N N . SER A 1 318 ? -13.190 -14.062 38.882 1.00 57.56 318 SER A N 1
ATOM 2517 C CA . SER A 1 318 ? -14.598 -13.771 38.570 1.00 57.56 318 SER A CA 1
ATOM 2518 C C . SER A 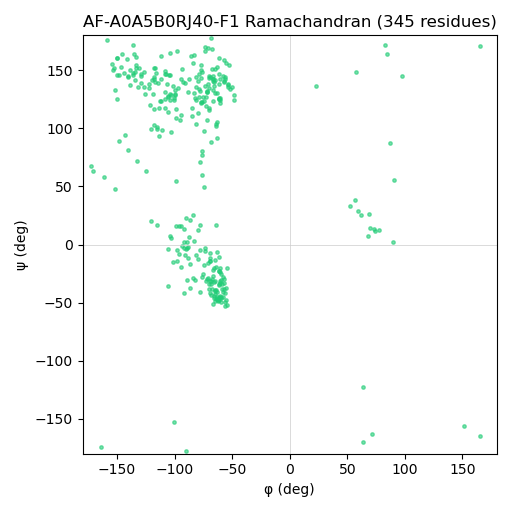1 318 ? -15.122 -12.468 39.197 1.00 57.56 318 SER A C 1
ATOM 2520 O O . SER A 1 318 ? -16.209 -12.009 38.854 1.00 57.56 318 SER A O 1
ATOM 2522 N N . SER A 1 319 ? -14.347 -11.870 40.108 1.00 60.12 319 SER A N 1
ATOM 2523 C CA . SER A 1 319 ? -14.638 -10.614 40.804 1.00 60.12 319 SER A CA 1
ATOM 2524 C C . SER A 1 319 ? -14.103 -9.358 40.094 1.00 60.12 319 SER A C 1
ATOM 2526 O O . SER A 1 319 ? -14.411 -8.241 40.516 1.00 60.12 319 SER A O 1
ATOM 2528 N N . ALA A 1 320 ? -13.292 -9.507 39.039 1.00 70.31 320 ALA A N 1
ATOM 2529 C CA . ALA A 1 320 ? -12.666 -8.377 38.360 1.00 70.31 320 ALA A CA 1
ATOM 2530 C C . ALA A 1 320 ? -13.702 -7.544 37.585 1.00 70.31 320 ALA A C 1
ATOM 2532 O O . ALA A 1 320 ? -14.285 -8.007 36.607 1.00 70.31 320 ALA A O 1
ATOM 2533 N N . SER A 1 321 ? -13.901 -6.288 37.992 1.00 85.50 321 SER A N 1
ATOM 2534 C CA . SER A 1 321 ? -14.737 -5.335 37.261 1.00 85.50 321 SER A CA 1
ATOM 2535 C C . SER A 1 321 ? -13.998 -4.775 36.041 1.00 85.50 321 SER A C 1
ATOM 2537 O O . SER A 1 321 ? -12.838 -4.359 36.125 1.00 85.50 321 SER A O 1
ATOM 2539 N N . GLY A 1 322 ? -14.668 -4.768 34.891 1.00 91.56 322 GLY A N 1
ATOM 2540 C CA . GLY A 1 322 ? -14.105 -4.297 33.632 1.00 91.56 322 GLY A CA 1
ATOM 2541 C C . GLY A 1 322 ? -14.932 -4.720 32.422 1.00 91.56 322 GLY A C 1
ATOM 2542 O O . GLY A 1 322 ? -16.079 -5.150 32.559 1.00 91.56 322 GLY A O 1
ATOM 2543 N N . GLY A 1 323 ? -14.327 -4.602 31.241 1.00 93.75 323 GLY A N 1
ATOM 2544 C CA . GLY A 1 323 ? -14.966 -4.923 29.972 1.00 93.75 323 GLY A CA 1
ATOM 2545 C C . GLY A 1 323 ? -14.019 -5.538 28.950 1.00 93.75 323 GLY A C 1
ATOM 2546 O O . GLY A 1 323 ? -12.835 -5.197 28.891 1.00 93.75 323 GLY A O 1
ATOM 2547 N N . TRP A 1 324 ? -14.566 -6.425 28.120 1.00 95.62 324 TRP A N 1
ATOM 2548 C CA . TRP A 1 324 ? -13.895 -6.991 26.955 1.00 95.62 324 TRP A CA 1
ATOM 2549 C C . TRP A 1 324 ? -14.172 -6.151 25.717 1.00 95.62 324 TRP A C 1
ATOM 2551 O O . TRP A 1 324 ? -15.304 -5.723 25.494 1.00 95.62 324 TRP A O 1
ATOM 2561 N N . PHE A 1 325 ? -13.142 -5.950 24.899 1.00 97.56 325 PHE A N 1
ATOM 2562 C CA . PHE A 1 325 ? -13.209 -5.170 23.670 1.00 97.56 325 PHE A CA 1
ATOM 2563 C C . PHE A 1 325 ? -12.475 -5.881 22.535 1.00 97.56 325 PHE A C 1
ATOM 2565 O O . PHE A 1 325 ? -11.462 -6.537 22.756 1.00 97.56 325 PHE A O 1
ATOM 2572 N N . ALA A 1 326 ? -12.977 -5.741 21.316 1.00 98.06 326 ALA A N 1
ATOM 2573 C CA . ALA A 1 326 ? -12.365 -6.293 20.113 1.00 98.06 326 ALA A CA 1
ATOM 2574 C C . ALA A 1 326 ? -12.604 -5.348 18.935 1.00 98.06 326 ALA A C 1
ATOM 2576 O O . ALA A 1 326 ? -13.452 -4.453 18.997 1.00 98.06 326 ALA A O 1
ATOM 2577 N N . VAL A 1 327 ? -11.848 -5.541 17.858 1.00 98.62 327 VAL A N 1
ATOM 2578 C CA . VAL A 1 327 ? -11.926 -4.713 16.654 1.00 98.62 327 VAL A CA 1
ATOM 2579 C C . VAL A 1 327 ? -12.149 -5.613 15.449 1.00 98.62 327 VAL A C 1
ATOM 2581 O O . VAL A 1 327 ? -11.409 -6.573 15.253 1.00 98.62 327 VAL A O 1
ATOM 2584 N N . ARG A 1 328 ? -13.142 -5.300 14.616 1.00 98.69 328 ARG A N 1
ATOM 2585 C CA . ARG A 1 328 ? -13.381 -6.000 13.346 1.00 98.69 328 ARG A CA 1
ATOM 2586 C C . ARG A 1 328 ? -13.019 -5.103 12.179 1.00 98.69 328 ARG A C 1
ATOM 2588 O O . ARG A 1 328 ? -13.462 -3.960 12.132 1.00 98.69 328 ARG A O 1
ATOM 2595 N N . ALA A 1 329 ? -12.252 -5.630 11.232 1.00 98.38 329 ALA A N 1
ATOM 2596 C CA . ALA A 1 329 ? -11.955 -4.937 9.986 1.00 98.38 329 ALA A CA 1
ATOM 2597 C C . ALA A 1 329 ? -13.119 -5.063 8.991 1.00 98.38 329 ALA A C 1
ATOM 2599 O O . ALA A 1 329 ? -13.713 -6.132 8.865 1.00 98.38 329 ALA A O 1
ATOM 2600 N N . ILE A 1 330 ? -13.422 -3.992 8.261 1.00 98.19 330 ILE A N 1
ATOM 2601 C CA . ILE A 1 330 ? -14.439 -3.943 7.204 1.00 98.19 330 ILE A CA 1
ATOM 2602 C C . ILE A 1 330 ? -13.746 -3.601 5.884 1.00 98.19 330 ILE A C 1
ATOM 2604 O O . ILE A 1 330 ? -12.963 -2.649 5.828 1.00 98.19 330 ILE A O 1
ATOM 2608 N N . SER A 1 331 ? -14.005 -4.376 4.828 1.00 96.06 331 SER A N 1
ATOM 2609 C CA . SER A 1 331 ? -13.396 -4.154 3.509 1.00 96.06 331 SER A CA 1
ATOM 2610 C C . SER A 1 331 ? -13.884 -2.861 2.843 1.00 96.06 331 SER A C 1
ATOM 2612 O O . SER A 1 331 ? -14.872 -2.255 3.265 1.00 96.06 331 SER A O 1
ATOM 2614 N N . ALA A 1 332 ? -13.216 -2.455 1.758 1.00 91.31 332 ALA A N 1
ATOM 2615 C CA . ALA A 1 332 ? -13.661 -1.348 0.902 1.00 91.31 332 ALA A CA 1
ATOM 2616 C C . ALA A 1 332 ? -15.071 -1.549 0.320 1.00 91.31 332 ALA A C 1
ATOM 2618 O O . ALA A 1 332 ? -15.807 -0.578 0.152 1.00 91.31 332 ALA A O 1
ATOM 2619 N N . ASP A 1 333 ? -15.470 -2.804 0.107 1.00 91.38 333 ASP A N 1
ATOM 2620 C CA . ASP A 1 333 ? -16.796 -3.184 -0.393 1.00 91.38 333 ASP A CA 1
ATOM 2621 C C . ASP A 1 333 ? -17.833 -3.350 0.740 1.00 91.38 333 ASP A C 1
ATOM 2623 O O . ASP A 1 333 ? -18.955 -3.798 0.508 1.00 91.38 333 ASP A O 1
ATOM 2627 N N . GLY A 1 334 ? -17.476 -3.006 1.984 1.00 94.19 334 GLY A N 1
ATOM 2628 C CA . GLY A 1 334 ? -18.364 -3.100 3.146 1.00 94.19 334 GLY A CA 1
ATOM 2629 C C . GLY A 1 334 ? -18.529 -4.515 3.705 1.00 94.19 334 GLY A C 1
ATOM 2630 O O . GLY A 1 334 ? -19.419 -4.750 4.520 1.00 94.19 334 GLY A O 1
ATOM 2631 N N . VAL A 1 335 ? -17.686 -5.465 3.288 1.00 96.88 335 VAL A N 1
ATOM 2632 C CA . VAL A 1 335 ? -17.752 -6.859 3.743 1.00 96.88 335 VAL A CA 1
ATOM 2633 C C . VAL A 1 335 ? -17.036 -6.997 5.093 1.00 96.88 335 VAL A C 1
ATOM 2635 O O . VAL A 1 335 ? -15.862 -6.619 5.197 1.00 96.88 335 VAL A O 1
ATOM 2638 N N . PRO A 1 336 ? -17.696 -7.552 6.129 1.00 97.69 336 PRO A N 1
ATOM 2639 C CA . PRO A 1 336 ? -17.054 -7.857 7.402 1.00 97.69 336 PRO A CA 1
ATOM 2640 C C . PRO A 1 336 ? -15.903 -8.854 7.240 1.00 97.69 336 PRO A C 1
ATOM 2642 O O . PRO A 1 336 ? -16.085 -9.944 6.700 1.00 97.69 336 PRO A O 1
ATOM 2645 N N . GLY A 1 337 ? -14.726 -8.476 7.728 1.00 97.75 337 GLY A N 1
ATOM 2646 C CA . GLY A 1 337 ? -13.537 -9.316 7.781 1.00 97.75 337 GLY A CA 1
ATOM 2647 C C . GLY A 1 337 ? -13.289 -9.913 9.165 1.00 97.75 337 GLY A C 1
ATOM 2648 O O . GLY A 1 337 ? -14.211 -10.130 9.956 1.00 97.75 337 GLY A O 1
ATOM 2649 N N . GLY A 1 338 ? -12.016 -10.185 9.454 1.00 97.38 338 GLY A N 1
ATOM 2650 C CA . GLY A 1 338 ? -11.596 -10.787 10.718 1.00 97.38 338 GLY A CA 1
ATOM 2651 C C . GLY A 1 338 ? -11.802 -9.879 11.937 1.00 97.38 338 GLY A C 1
ATOM 2652 O O . GLY A 1 338 ? -11.730 -8.650 11.848 1.00 97.38 338 GLY A O 1
ATOM 2653 N N . ILE A 1 339 ? -12.022 -10.513 13.089 1.00 98.25 339 ILE A N 1
ATOM 2654 C CA . ILE A 1 339 ? -12.107 -9.877 14.409 1.00 98.25 339 ILE A CA 1
ATOM 2655 C C . ILE A 1 339 ? -10.776 -10.102 15.132 1.00 98.25 339 ILE A C 1
ATOM 2657 O O . ILE A 1 339 ? -10.233 -11.202 15.081 1.00 98.25 339 ILE A O 1
ATOM 2661 N N . SER A 1 340 ? -10.243 -9.067 15.778 1.00 98.31 340 SER A N 1
ATOM 2662 C CA . SER A 1 340 ? -9.033 -9.167 16.590 1.00 98.31 340 SER A CA 1
ATOM 2663 C C . SER A 1 340 ? -9.209 -10.131 17.759 1.00 98.31 340 SER A C 1
ATOM 2665 O O . SER A 1 340 ? -10.321 -10.337 18.246 1.00 98.31 340 SER A O 1
ATOM 2667 N N . GLU A 1 341 ? -8.091 -10.593 18.313 1.00 96.50 341 GLU A N 1
ATOM 2668 C CA . GLU A 1 341 ? -8.102 -11.144 19.667 1.00 96.50 341 GLU A CA 1
ATOM 2669 C C . GLU A 1 341 ? -8.720 -10.125 20.652 1.00 96.50 341 GLU A C 1
ATOM 2671 O O . GLU A 1 341 ? -8.407 -8.925 20.564 1.00 96.50 341 GLU A O 1
ATOM 2676 N N . PRO A 1 342 ? -9.617 -10.560 21.556 1.00 95.81 342 PRO A N 1
ATOM 2677 C CA . PRO A 1 342 ? -10.184 -9.712 22.596 1.00 95.81 342 PRO A CA 1
ATOM 2678 C C . PRO A 1 342 ? -9.133 -9.149 23.554 1.00 95.81 342 PRO A C 1
ATOM 2680 O O . PRO A 1 342 ? -8.212 -9.844 23.981 1.00 95.81 342 PRO A O 1
ATOM 2683 N N . VAL A 1 343 ? -9.329 -7.902 23.977 1.00 95.50 343 VAL A N 1
ATOM 2684 C CA . VAL A 1 343 ? -8.552 -7.253 25.037 1.00 95.50 343 VAL A CA 1
ATOM 2685 C C . VAL A 1 343 ? -9.453 -6.911 26.215 1.00 95.50 343 VAL A C 1
ATOM 2687 O O . VAL A 1 343 ? -10.588 -6.468 26.036 1.00 95.50 343 VAL A O 1
ATOM 2690 N N . TRP A 1 344 ? -8.948 -7.100 27.430 1.00 94.62 344 TRP A N 1
ATOM 2691 C CA . TRP A 1 344 ? -9.679 -6.794 28.657 1.00 94.62 344 TRP A CA 1
ATOM 2692 C C . TRP A 1 344 ? -9.163 -5.509 29.292 1.00 94.62 344 TRP A C 1
ATOM 2694 O O . TRP A 1 344 ? -7.972 -5.384 29.591 1.00 94.62 344 TRP A O 1
ATOM 2704 N N . LEU A 1 345 ? -10.074 -4.564 29.521 1.00 93.56 345 LEU A N 1
ATOM 2705 C CA . LEU A 1 345 ? -9.803 -3.316 30.219 1.00 93.56 345 LEU A CA 1
ATOM 2706 C C . LEU A 1 345 ? -10.468 -3.346 31.595 1.00 93.56 345 LEU A C 1
ATOM 2708 O O . LEU A 1 345 ? -11.693 -3.388 31.709 1.00 93.56 345 LEU A O 1
ATOM 2712 N N . LYS A 1 346 ? -9.645 -3.277 32.639 1.00 91.12 346 LYS A N 1
ATOM 2713 C CA . LYS A 1 346 ? -10.091 -3.155 34.028 1.00 91.12 346 LYS A CA 1
ATOM 2714 C C . LYS A 1 346 ? -10.720 -1.779 34.290 1.00 91.12 346 LYS A C 1
ATOM 2716 O O . LYS A 1 346 ? -10.261 -0.785 33.726 1.00 91.12 346 LYS A O 1
ATOM 2721 N N . SER A 1 347 ? -11.759 -1.742 35.130 1.00 85.69 347 SER A N 1
ATOM 2722 C CA . SER A 1 347 ? -12.474 -0.518 35.536 1.00 85.69 347 SER A CA 1
ATOM 2723 C C . SER A 1 347 ? -11.678 0.409 36.440 1.00 85.69 347 SER A C 1
ATOM 2725 O O . SER A 1 347 ? -11.021 -0.139 37.359 1.00 85.69 347 SER A O 1
#

Solvent-accessible surface area (backbone atoms only — not comparable to full-atom values): 19902 Å² total; per-residue (Å²): 135,83,56,76,74,54,51,62,54,52,52,29,44,52,50,35,74,78,39,75,84,63,86,33,70,47,68,46,83,39,77,21,78,93,55,26,66,58,69,72,55,58,67,31,93,50,48,48,33,41,26,47,71,35,54,25,71,77,45,57,76,46,50,64,63,45,42,51,57,38,45,75,55,78,38,44,37,32,37,62,29,29,41,62,42,43,50,52,82,52,51,58,61,48,58,75,65,54,85,52,84,46,72,35,75,61,44,76,38,54,60,21,86,60,1,14,25,51,68,46,73,81,54,80,78,42,32,33,29,44,64,49,32,47,84,64,35,63,31,93,60,48,24,59,45,21,28,55,44,44,48,45,52,54,40,47,68,25,45,78,72,77,38,83,62,72,81,78,61,69,8,52,48,24,52,53,48,43,28,26,56,87,89,47,46,24,42,31,36,23,62,29,69,25,28,51,24,26,34,36,33,11,12,78,44,91,93,49,80,68,30,79,16,32,66,79,41,65,53,67,33,53,63,45,64,40,74,43,81,58,52,26,85,51,28,55,54,72,55,87,81,86,75,70,76,59,57,76,77,65,64,30,67,89,57,72,85,62,90,57,36,51,92,89,45,80,33,86,60,60,83,94,57,64,71,65,100,79,82,71,90,81,84,81,80,83,94,75,77,99,69,74,89,89,66,92,71,74,77,85,74,67,58,97,66,66,62,41,80,45,82,74,51,78,80,87,48,100,80,68,60,33,15,33,36,32,36,29,22,20,12,78,87,68,43,80,35,26,60,19,66,73,42,42,42,74,96